Protein AF-A0A9W8JJJ1-F1 (afdb_monomer_lite)

Foldseek 3Di:
DLVVLLVQCCCPQVVNDDPVCVPVHFPCQFPVSVQVLLLVLLCLLCVLLVDLQLQAFAPPPVVLVVQCVVPVDDSVCSSVVVSHGNDDPVVVVSSVLSNVSNVVSVVSNQVFKWKAAPVRDTDRCCLQFNLLLSLLQLLLQLLCLVVCPDPVNCVVVVDPPSSRRDNVSSNVSSVVSQVPDPSSVVSNVVCVVVVDRNVDSDDDRGHIHMDGDCPDPPPPDDQVVCVSSVHGDPPCVSVVVVVVVVVVVVVVVVVVVVVVD

Radius of gyration: 23.65 Å; chains: 1; bounding box: 75×43×75 Å

pLDDT: mean 76.9, std 15.18, range [36.84, 95.56]

Structure (mmCIF, N/CA/C/O backbone):
data_AF-A0A9W8JJJ1-F1
#
_entry.id   AF-A0A9W8JJJ1-F1
#
loop_
_atom_site.group_PDB
_atom_site.id
_atom_site.type_symbol
_atom_site.label_atom_id
_atom_site.label_alt_id
_atom_site.label_comp_id
_atom_site.label_asym_id
_atom_site.label_entity_id
_atom_site.label_seq_id
_atom_site.pdbx_PDB_ins_code
_atom_site.Cartn_x
_atom_site.Cartn_y
_atom_site.Cartn_z
_atom_site.occupancy
_atom_site.B_iso_or_equiv
_atom_site.auth_seq_id
_atom_site.auth_comp_id
_atom_site.auth_asym_id
_atom_site.auth_atom_id
_atom_site.pdbx_PDB_model_num
ATOM 1 N N . MET A 1 1 ? -3.120 -11.274 -4.800 1.00 72.50 1 MET A N 1
ATOM 2 C CA . MET A 1 1 ? -3.635 -10.111 -4.045 1.00 72.50 1 MET A CA 1
ATOM 3 C C . MET A 1 1 ? -5.158 -10.056 -4.003 1.00 72.50 1 MET A C 1
ATOM 5 O O . MET A 1 1 ? -5.684 -10.006 -2.904 1.00 72.50 1 MET A O 1
ATOM 9 N N . ASN A 1 2 ? -5.879 -10.200 -5.124 1.00 69.06 2 ASN A N 1
ATOM 10 C CA . ASN A 1 2 ? -7.356 -10.232 -5.113 1.00 69.06 2 ASN A CA 1
ATOM 11 C C . ASN A 1 2 ? -7.972 -11.283 -4.181 1.00 69.06 2 ASN A C 1
ATOM 13 O O . ASN A 1 2 ? -8.907 -10.965 -3.457 1.00 69.06 2 ASN A O 1
ATOM 17 N N . LEU A 1 3 ? -7.444 -12.511 -4.195 1.00 76.12 3 LEU A N 1
ATOM 18 C CA . LEU A 1 3 ? -7.900 -13.577 -3.296 1.00 76.12 3 LEU A CA 1
ATOM 19 C C . LEU A 1 3 ? -7.664 -13.229 -1.824 1.00 76.12 3 LEU A C 1
ATOM 21 O O . LEU A 1 3 ? -8.513 -13.532 -1.002 1.00 76.12 3 LEU A O 1
ATOM 25 N N . LEU A 1 4 ? -6.557 -12.550 -1.505 1.00 81.62 4 LEU A N 1
ATOM 26 C CA . LEU A 1 4 ? -6.261 -12.114 -0.138 1.00 81.62 4 LEU A CA 1
ATOM 27 C C . LEU A 1 4 ? -7.211 -10.995 0.296 1.00 81.62 4 LEU A C 1
ATOM 29 O O . LEU A 1 4 ? -7.792 -11.082 1.366 1.00 81.62 4 LEU A O 1
ATOM 33 N N . ALA A 1 5 ? -7.428 -9.980 -0.546 1.00 78.81 5 ALA A N 1
ATOM 34 C CA . ALA A 1 5 ? -8.383 -8.910 -0.248 1.00 78.81 5 ALA A CA 1
ATOM 35 C C . ALA A 1 5 ? -9.814 -9.453 -0.067 1.00 78.81 5 ALA A C 1
ATOM 37 O O . ALA A 1 5 ? -10.506 -9.056 0.863 1.00 78.81 5 ALA A O 1
ATOM 38 N N . ALA A 1 6 ? -10.235 -10.400 -0.912 1.00 77.62 6 ALA A N 1
ATOM 39 C CA . ALA A 1 6 ? -11.530 -11.067 -0.787 1.00 77.62 6 ALA A CA 1
ATOM 40 C C . ALA A 1 6 ? -11.615 -11.953 0.467 1.00 77.62 6 ALA A C 1
ATOM 42 O O . ALA A 1 6 ? -12.616 -11.905 1.171 1.00 77.62 6 ALA A O 1
ATOM 43 N N . PHE A 1 7 ? -10.562 -12.720 0.776 1.00 84.06 7 PHE A N 1
ATOM 44 C CA . PHE A 1 7 ? -10.473 -13.508 2.007 1.00 84.06 7 PHE A CA 1
ATOM 45 C C . PHE A 1 7 ? -10.645 -12.617 3.237 1.00 84.06 7 PHE A C 1
ATOM 47 O O . PHE A 1 7 ? -11.506 -12.890 4.060 1.00 84.06 7 PHE A O 1
ATOM 54 N N . PHE A 1 8 ? -9.898 -11.516 3.319 1.00 85.81 8 PHE A N 1
ATOM 55 C CA . PHE A 1 8 ? -9.965 -10.587 4.444 1.00 85.81 8 PHE A CA 1
ATOM 56 C C . PHE A 1 8 ? -11.292 -9.843 4.545 1.00 85.81 8 PHE A C 1
ATOM 58 O O . PHE A 1 8 ? -11.778 -9.619 5.647 1.00 85.81 8 PHE A O 1
ATOM 65 N N . PHE A 1 9 ? -11.911 -9.486 3.421 1.00 81.75 9 PHE A N 1
ATOM 66 C CA . PHE A 1 9 ? -13.267 -8.948 3.452 1.00 81.75 9 PHE A CA 1
ATOM 67 C C . PHE A 1 9 ? -14.250 -9.987 4.008 1.00 81.75 9 PHE A C 1
ATOM 69 O O . PHE A 1 9 ? -15.010 -9.704 4.928 1.00 81.75 9 PHE A O 1
ATOM 76 N N . ARG A 1 10 ? -14.201 -11.220 3.500 1.00 78.62 10 ARG A N 1
ATOM 77 C CA . ARG A 1 10 ? -15.078 -12.305 3.946 1.00 78.62 10 ARG A CA 1
ATOM 78 C C . ARG A 1 10 ? -14.903 -12.618 5.437 1.00 78.62 10 ARG A C 1
ATOM 80 O O . ARG A 1 10 ? -15.893 -12.720 6.149 1.00 78.62 10 ARG A O 1
ATOM 87 N N . THR A 1 11 ? -13.673 -12.716 5.923 1.00 82.44 11 THR A N 1
ATOM 88 C CA . THR A 1 11 ? -13.413 -13.092 7.318 1.00 82.44 11 THR A CA 1
ATOM 89 C C . THR A 1 11 ? -13.595 -11.933 8.295 1.00 82.44 11 THR A C 1
ATOM 91 O O . THR A 1 11 ? -14.189 -12.125 9.348 1.00 82.44 11 THR A O 1
ATOM 94 N N . MET A 1 12 ? -13.130 -10.722 7.966 1.00 81.50 12 MET A N 1
ATOM 95 C CA . MET A 1 12 ? -13.120 -9.601 8.921 1.00 81.50 12 MET A CA 1
ATOM 96 C C . MET A 1 12 ? -14.327 -8.674 8.817 1.00 81.50 12 MET A C 1
ATOM 98 O O . MET A 1 12 ? -14.676 -8.048 9.811 1.00 81.50 12 MET A O 1
ATOM 102 N N . VAL A 1 13 ? -14.938 -8.554 7.635 1.00 79.38 13 VAL A N 1
ATOM 103 C CA . VAL A 1 13 ? -16.122 -7.702 7.429 1.00 79.38 13 VAL A CA 1
ATOM 104 C C . VAL A 1 13 ? -17.395 -8.538 7.528 1.00 79.38 13 VAL A C 1
ATOM 106 O O . VAL A 1 13 ? -18.311 -8.169 8.252 1.00 79.38 13 VAL A O 1
ATOM 109 N N . LEU A 1 14 ? -17.448 -9.695 6.856 1.00 76.69 14 LEU A N 1
ATOM 110 C CA . LEU A 1 14 ? -18.638 -10.563 6.898 1.00 76.69 14 LEU A CA 1
ATOM 111 C C . LEU A 1 14 ? -18.662 -11.523 8.096 1.00 76.69 14 LEU A C 1
ATOM 113 O O . LEU A 1 14 ? -19.669 -12.196 8.304 1.00 76.69 14 LEU A O 1
ATOM 117 N N . GLY A 1 15 ? -17.570 -11.619 8.862 1.00 74.06 15 GLY A N 1
ATOM 118 C CA . GLY A 1 15 ? -17.467 -12.538 9.999 1.00 74.06 15 GLY A CA 1
ATOM 119 C C . GLY A 1 15 ? -17.521 -14.019 9.607 1.00 74.06 15 GLY A C 1
ATOM 120 O O . GLY A 1 15 ? -17.785 -14.870 10.452 1.00 74.06 15 GLY A O 1
ATOM 121 N N . ASP A 1 16 ? -17.295 -14.343 8.332 1.00 79.38 16 ASP A N 1
ATOM 122 C CA . ASP A 1 16 ? -17.342 -15.710 7.813 1.00 79.38 16 ASP A CA 1
ATOM 123 C C . ASP A 1 16 ? -15.980 -16.382 8.035 1.00 79.38 16 ASP A C 1
ATOM 125 O O . ASP A 1 16 ? -15.157 -16.482 7.123 1.00 79.38 16 ASP A O 1
ATOM 129 N N . VAL A 1 17 ? -15.732 -16.732 9.300 1.00 79.75 17 VAL A N 1
ATOM 130 C CA . VAL A 1 17 ? -14.504 -17.357 9.810 1.00 79.75 17 VAL A CA 1
ATOM 131 C C . VAL A 1 17 ? -14.781 -18.828 10.124 1.00 79.75 17 VAL A C 1
ATOM 133 O O . VAL A 1 17 ? -15.705 -19.143 10.876 1.00 79.75 17 VAL A O 1
ATOM 136 N N . GLU A 1 18 ? -13.977 -19.732 9.569 1.00 79.69 18 GLU A N 1
ATOM 137 C CA . GLU A 1 18 ? -13.992 -21.161 9.897 1.00 79.69 18 GLU A CA 1
ATOM 138 C C . GLU A 1 18 ? -12.914 -21.491 10.951 1.00 79.69 18 GLU A C 1
ATOM 140 O O . GLU A 1 18 ? -11.924 -20.776 11.090 1.00 79.69 18 GLU A O 1
ATOM 145 N N . ASP A 1 19 ? -13.043 -22.612 11.676 1.00 76.62 19 ASP A N 1
ATOM 146 C CA . ASP A 1 19 ? -12.062 -23.019 12.707 1.00 76.62 19 ASP A CA 1
ATOM 147 C C . ASP A 1 19 ? -10.627 -23.166 12.154 1.00 76.62 19 ASP A C 1
ATOM 149 O O . ASP A 1 19 ? -9.642 -23.017 12.880 1.00 76.62 19 ASP A O 1
ATOM 153 N N . LEU A 1 20 ? -10.493 -23.443 10.853 1.00 79.75 20 LEU A N 1
ATOM 154 C CA . LEU A 1 20 ? -9.209 -23.541 10.149 1.00 79.75 20 LEU A CA 1
ATOM 155 C C . LEU A 1 20 ? -8.572 -22.174 9.856 1.00 79.75 20 LEU A C 1
ATOM 157 O O . LEU A 1 20 ? -7.370 -22.108 9.610 1.00 79.75 20 LEU A O 1
ATOM 161 N N . ASP A 1 21 ? -9.346 -21.089 9.903 1.00 74.50 21 ASP A N 1
ATOM 162 C CA . ASP A 1 21 ? -8.863 -19.727 9.659 1.00 74.50 21 ASP A CA 1
ATOM 163 C C . ASP A 1 21 ? -8.201 -19.112 10.907 1.00 74.50 21 ASP A C 1
ATOM 165 O O . ASP A 1 21 ? -7.570 -18.047 10.837 1.00 74.50 21 ASP A O 1
ATOM 169 N N . THR A 1 22 ? -8.311 -19.793 12.054 1.00 68.06 22 THR A N 1
ATOM 170 C CA . THR A 1 22 ? -7.756 -19.369 13.342 1.00 68.06 22 THR A CA 1
ATOM 171 C C . THR A 1 22 ? -6.226 -19.279 13.263 1.00 68.06 22 THR A C 1
ATOM 173 O O . THR A 1 22 ? -5.521 -20.284 13.270 1.00 68.06 22 THR A O 1
ATOM 176 N N . GLY A 1 23 ? -5.700 -18.053 13.174 1.00 72.31 23 GLY A N 1
ATOM 177 C CA . GLY A 1 23 ? -4.266 -17.756 13.031 1.00 72.31 23 GLY A CA 1
ATOM 178 C C . GLY A 1 23 ? -3.884 -17.047 11.726 1.00 72.31 23 GLY A C 1
ATOM 179 O O . GLY A 1 23 ? -2.799 -16.473 11.646 1.00 72.31 23 GLY A O 1
ATOM 180 N N . HIS A 1 24 ? -4.769 -17.031 10.724 1.00 76.31 24 HIS A N 1
ATOM 181 C CA . HIS A 1 24 ? -4.563 -16.313 9.457 1.00 76.31 24 HIS A CA 1
ATOM 182 C C . HIS A 1 24 ? -5.301 -14.971 9.398 1.00 76.31 24 HIS A C 1
ATOM 184 O O . HIS A 1 24 ? -4.921 -14.087 8.627 1.00 76.31 24 HIS A O 1
ATOM 190 N N . VAL A 1 25 ? -6.348 -14.811 10.210 1.00 82.44 25 VAL A N 1
ATOM 191 C CA . VAL A 1 25 ? -7.143 -13.583 10.298 1.00 82.44 25 VAL A CA 1
ATOM 192 C C . VAL A 1 25 ? -6.563 -12.678 11.392 1.00 82.44 25 VAL A C 1
ATOM 194 O O . VAL A 1 25 ? -6.508 -13.097 12.552 1.00 82.44 25 VAL A O 1
ATOM 197 N N . PRO A 1 26 ? -6.104 -11.453 11.068 1.00 83.94 26 PRO A N 1
ATOM 198 C CA . PRO A 1 26 ? -5.588 -10.539 12.074 1.00 83.94 26 PRO A CA 1
ATOM 199 C C . PRO A 1 26 ? -6.715 -10.078 12.998 1.00 83.94 26 PRO A C 1
ATOM 201 O O . PRO A 1 26 ? -7.835 -9.803 12.567 1.00 83.94 26 PRO A O 1
ATOM 204 N N . ASN A 1 27 ? -6.408 -9.952 14.288 1.00 85.62 27 ASN A N 1
ATOM 205 C CA . ASN A 1 27 ? -7.365 -9.437 15.256 1.00 85.62 27 ASN A CA 1
ATOM 206 C C . ASN A 1 27 ? -7.428 -7.899 15.209 1.00 85.62 27 ASN A C 1
ATOM 208 O O . ASN A 1 27 ? -6.811 -7.206 16.023 1.00 85.62 27 ASN A O 1
ATOM 212 N N . VAL A 1 28 ? -8.205 -7.371 14.265 1.00 86.81 28 VAL A N 1
ATOM 213 C CA . VAL A 1 28 ? -8.368 -5.928 14.000 1.00 86.81 28 VAL A CA 1
ATOM 214 C C . VAL A 1 28 ? -9.102 -5.155 15.101 1.00 86.81 28 VAL A C 1
ATOM 216 O O . VAL A 1 28 ? -9.171 -3.931 15.056 1.00 86.81 28 VAL A O 1
ATOM 219 N N . THR A 1 29 ? -9.607 -5.855 16.118 1.00 84.06 29 THR A N 1
ATOM 220 C CA . THR A 1 29 ? -10.168 -5.247 17.339 1.00 84.06 29 THR A CA 1
ATOM 221 C C . THR A 1 29 ? -9.082 -4.767 18.304 1.00 84.06 29 THR A C 1
ATOM 223 O O . THR A 1 29 ? -9.349 -3.994 19.221 1.00 84.06 29 THR A O 1
ATOM 226 N N . THR A 1 30 ? -7.839 -5.203 18.090 1.00 89.38 30 THR A N 1
ATOM 227 C CA . THR A 1 30 ? -6.674 -4.784 18.871 1.00 89.38 30 THR A CA 1
ATOM 228 C C . THR A 1 30 ? -5.858 -3.758 18.096 1.00 89.38 30 THR A C 1
ATOM 230 O O . THR A 1 30 ? -5.792 -3.800 16.868 1.00 89.38 30 THR A O 1
ATOM 233 N N . THR A 1 31 ? -5.180 -2.857 18.809 1.00 91.44 31 THR A N 1
ATOM 234 C CA . THR A 1 31 ? -4.295 -1.854 18.194 1.00 91.44 31 THR A CA 1
ATOM 235 C C . THR A 1 31 ? -3.197 -2.513 17.364 1.00 91.44 31 THR A C 1
ATOM 237 O O . THR A 1 31 ? -2.948 -2.083 16.241 1.00 91.44 31 THR A O 1
ATOM 240 N N . ALA A 1 32 ? -2.595 -3.593 17.872 1.00 90.44 32 ALA A N 1
ATOM 241 C CA . ALA A 1 32 ? -1.580 -4.368 17.162 1.00 90.44 32 ALA A CA 1
ATOM 242 C C . ALA A 1 32 ? -2.138 -5.002 15.879 1.00 90.44 32 ALA A C 1
ATOM 244 O O . ALA A 1 32 ? -1.601 -4.766 14.802 1.00 90.44 32 ALA A O 1
ATOM 245 N N . GLY A 1 33 ? -3.259 -5.727 15.959 1.00 90.31 33 GLY A N 1
ATOM 246 C CA . GLY A 1 33 ? -3.828 -6.385 14.782 1.00 90.31 33 GLY A CA 1
ATOM 247 C C . GLY A 1 33 ? -4.354 -5.408 13.726 1.00 90.31 33 GLY A C 1
ATOM 248 O O . GLY A 1 33 ? -4.200 -5.671 12.533 1.00 90.31 33 GLY A O 1
ATOM 249 N N . LEU A 1 34 ? -4.906 -4.254 14.127 1.00 91.94 34 LEU A N 1
ATOM 250 C CA . LEU A 1 34 ? -5.242 -3.189 13.178 1.00 91.94 34 LEU A CA 1
ATOM 251 C C . LEU A 1 34 ? -3.983 -2.617 12.518 1.00 91.94 34 LEU A C 1
ATOM 253 O O . LEU A 1 34 ? -3.964 -2.430 11.304 1.00 91.94 34 LEU A O 1
ATOM 257 N N . SER A 1 35 ? -2.930 -2.370 13.300 1.00 92.38 35 SER A N 1
ATOM 258 C CA . SER A 1 35 ? -1.648 -1.862 12.793 1.00 92.38 35 SER A CA 1
ATOM 259 C C . SER A 1 35 ? -1.049 -2.796 11.742 1.00 92.38 35 SER A C 1
ATOM 261 O O . SER A 1 35 ? -0.714 -2.352 10.644 1.00 92.38 35 SER A O 1
ATOM 263 N N . ASP A 1 36 ? -0.990 -4.095 12.036 1.00 90.81 36 ASP A N 1
ATOM 264 C CA . ASP A 1 36 ? -0.482 -5.108 11.107 1.00 90.81 36 ASP A CA 1
ATOM 265 C C . ASP A 1 36 ? -1.307 -5.146 9.815 1.00 90.81 36 ASP A C 1
ATOM 267 O O . ASP A 1 36 ? -0.754 -5.198 8.710 1.00 90.81 36 ASP A O 1
ATOM 271 N N . PHE A 1 37 ? -2.636 -5.051 9.931 1.00 91.94 37 PHE A N 1
ATOM 272 C CA . PHE A 1 37 ? -3.514 -5.029 8.767 1.00 91.94 37 PHE A CA 1
ATOM 273 C C . PHE A 1 37 ? -3.339 -3.762 7.915 1.00 91.94 37 PHE A C 1
ATOM 275 O O . PHE A 1 37 ? -3.340 -3.850 6.686 1.00 91.94 37 PHE A O 1
ATOM 282 N N . LEU A 1 38 ? -3.120 -2.593 8.528 1.00 93.50 38 LEU A N 1
ATOM 283 C CA . LEU A 1 38 ? -2.825 -1.348 7.807 1.00 93.50 38 LEU A CA 1
ATOM 284 C C . LEU A 1 38 ? -1.522 -1.446 7.012 1.00 93.50 38 LEU A C 1
ATOM 286 O O . LEU A 1 38 ? -1.477 -1.039 5.848 1.00 93.50 38 LEU A O 1
ATOM 290 N N . ILE A 1 39 ? -0.477 -2.023 7.610 1.00 91.94 39 ILE A N 1
ATOM 291 C CA . ILE A 1 39 ? 0.804 -2.265 6.935 1.00 91.94 39 ILE A CA 1
ATOM 292 C C . ILE A 1 39 ? 0.600 -3.208 5.748 1.00 91.94 39 ILE A C 1
ATOM 294 O O . ILE A 1 39 ? 1.050 -2.922 4.634 1.00 91.94 39 ILE A O 1
ATOM 298 N N . PHE A 1 40 ? -0.130 -4.303 5.958 1.00 90.62 40 PHE A N 1
ATOM 299 C CA . PHE A 1 40 ? -0.464 -5.244 4.897 1.00 90.62 40 PHE A CA 1
ATOM 300 C C . PHE A 1 40 ? -1.242 -4.573 3.755 1.00 90.62 40 PHE A C 1
ATOM 302 O O . PHE A 1 40 ? -0.906 -4.760 2.583 1.00 90.62 40 PHE A O 1
ATOM 309 N N . ALA A 1 41 ? -2.233 -3.739 4.080 1.00 91.44 41 ALA A N 1
ATOM 310 C CA . ALA A 1 41 ? -3.011 -2.996 3.098 1.00 91.44 41 ALA A CA 1
ATOM 311 C C . ALA A 1 41 ? -2.147 -2.027 2.277 1.00 91.44 41 ALA A C 1
ATOM 313 O O . ALA A 1 41 ? -2.271 -1.985 1.050 1.00 91.44 41 ALA A O 1
ATOM 314 N N . CYS A 1 42 ? -1.205 -1.329 2.916 1.00 92.31 42 CYS A N 1
ATOM 315 C CA . CYS A 1 42 ? -0.219 -0.511 2.209 1.00 92.31 42 CYS A CA 1
ATOM 316 C C . CYS A 1 42 ? 0.658 -1.356 1.270 1.00 92.31 42 CYS A C 1
ATOM 318 O O . CYS A 1 42 ? 0.961 -0.932 0.155 1.00 92.31 42 CYS A O 1
ATOM 320 N N . GLY A 1 43 ? 1.022 -2.574 1.680 1.00 90.12 43 GLY A N 1
ATOM 321 C CA . GLY A 1 43 ? 1.729 -3.538 0.835 1.00 90.12 43 GLY A CA 1
ATOM 322 C C . GLY A 1 43 ? 0.935 -3.944 -0.412 1.00 90.12 43 GLY A C 1
ATOM 323 O O . GLY A 1 43 ? 1.507 -4.019 -1.503 1.00 90.12 43 GLY A O 1
ATOM 324 N N . ILE A 1 44 ? -0.385 -4.145 -0.290 1.00 87.94 44 ILE A N 1
ATOM 325 C CA . ILE A 1 44 ? -1.272 -4.365 -1.448 1.00 87.94 44 ILE A CA 1
ATOM 326 C C . ILE A 1 44 ? -1.238 -3.152 -2.384 1.00 87.94 44 ILE A C 1
ATOM 328 O O . ILE A 1 44 ? -1.109 -3.314 -3.601 1.00 87.94 44 ILE A O 1
ATOM 332 N N . GLU A 1 45 ? -1.329 -1.940 -1.833 1.00 87.12 45 GLU A N 1
ATOM 333 C CA . GLU A 1 45 ? -1.340 -0.707 -2.624 1.00 87.12 45 GLU A CA 1
ATOM 334 C C . GLU A 1 45 ? -0.028 -0.531 -3.409 1.00 87.12 45 GLU A C 1
ATOM 336 O O . GLU A 1 45 ? -0.024 -0.280 -4.623 1.00 87.12 45 GLU A O 1
ATOM 341 N N . LEU A 1 46 ? 1.102 -0.775 -2.745 1.00 89.50 46 LEU A N 1
ATOM 342 C CA . LEU A 1 46 ? 2.444 -0.569 -3.286 1.00 89.50 46 LEU A CA 1
ATOM 343 C C . LEU A 1 46 ? 2.989 -1.751 -4.095 1.00 89.50 46 LEU A C 1
ATOM 345 O O . LEU A 1 46 ? 4.062 -1.628 -4.679 1.00 89.50 46 LEU A O 1
ATOM 349 N N . GLN A 1 47 ? 2.253 -2.858 -4.212 1.00 85.69 47 GLN A N 1
ATOM 350 C CA . GLN A 1 47 ? 2.724 -4.091 -4.851 1.00 85.69 47 GLN A CA 1
ATOM 351 C C . GLN A 1 47 ? 3.347 -3.873 -6.241 1.00 85.69 47 GLN A C 1
ATOM 353 O O . GLN A 1 47 ? 4.409 -4.427 -6.522 1.00 85.69 47 GLN A O 1
ATOM 358 N N . ASN A 1 48 ? 2.724 -3.070 -7.117 1.00 76.25 48 ASN A N 1
ATOM 359 C CA . ASN A 1 48 ? 3.289 -2.830 -8.454 1.00 76.25 48 ASN A CA 1
ATOM 360 C C . ASN A 1 48 ? 4.654 -2.143 -8.371 1.00 76.25 48 ASN A C 1
ATOM 362 O O . ASN A 1 48 ? 5.557 -2.537 -9.105 1.00 76.25 48 ASN A O 1
ATOM 366 N N . CYS A 1 49 ? 4.820 -1.208 -7.432 1.00 82.00 49 CYS A N 1
ATOM 367 C CA . CYS A 1 49 ? 6.077 -0.500 -7.213 1.00 82.00 49 CYS A CA 1
ATOM 368 C C . CYS A 1 49 ? 7.170 -1.435 -6.663 1.00 82.00 49 CYS A C 1
ATOM 370 O O . CYS A 1 49 ? 8.359 -1.186 -6.838 1.00 82.00 49 CYS A O 1
ATOM 372 N N . LEU A 1 50 ? 6.784 -2.521 -5.997 1.00 81.94 50 LEU A N 1
ATOM 373 C CA . LEU A 1 50 ? 7.708 -3.498 -5.419 1.00 81.94 50 LEU A CA 1
ATOM 374 C C . LEU A 1 50 ? 8.038 -4.651 -6.382 1.00 81.94 50 LEU A C 1
ATOM 376 O O . LEU A 1 50 ? 8.977 -5.408 -6.146 1.00 81.94 50 LEU A O 1
ATOM 380 N N . CYS A 1 51 ? 7.279 -4.813 -7.468 1.00 82.38 51 CYS A N 1
ATOM 381 C CA . CYS A 1 51 ? 7.453 -5.923 -8.396 1.00 82.38 51 CYS A CA 1
ATOM 382 C C . CYS A 1 51 ? 8.488 -5.586 -9.478 1.00 82.38 51 CYS A C 1
ATOM 384 O O . CYS A 1 51 ? 8.249 -4.734 -10.327 1.00 82.38 51 CYS A O 1
ATOM 386 N N . VAL A 1 52 ? 9.611 -6.314 -9.507 1.00 77.44 52 VAL A N 1
ATOM 387 C CA . VAL A 1 52 ? 10.679 -6.129 -10.514 1.00 77.44 52 VAL A CA 1
ATOM 388 C C . VAL A 1 52 ? 10.146 -6.249 -11.950 1.00 77.44 52 VAL A C 1
ATOM 390 O O . VAL A 1 52 ? 10.551 -5.496 -12.832 1.00 77.44 52 VAL A O 1
ATOM 393 N N . SER A 1 53 ? 9.183 -7.143 -12.194 1.00 80.12 53 SER A N 1
ATOM 394 C CA . SER A 1 53 ? 8.553 -7.310 -13.512 1.00 80.12 53 SER A CA 1
ATOM 395 C C . SER A 1 53 ? 7.801 -6.066 -13.995 1.00 80.12 53 SER A C 1
ATOM 397 O O . SER A 1 53 ? 7.642 -5.897 -15.205 1.00 80.12 53 SER A O 1
ATOM 399 N N . SER A 1 54 ? 7.376 -5.175 -13.092 1.00 78.62 54 SER A N 1
ATOM 400 C CA . SER A 1 54 ? 6.779 -3.882 -13.450 1.00 78.62 54 SER A CA 1
ATOM 401 C C . SER A 1 54 ? 7.765 -2.946 -14.151 1.00 78.62 54 SER A C 1
ATOM 403 O O . SER A 1 54 ? 7.323 -2.019 -14.816 1.00 78.62 54 SER A O 1
ATOM 405 N N . TYR A 1 55 ? 9.071 -3.180 -14.003 1.00 76.81 55 TYR A N 1
ATOM 406 C CA . TYR A 1 55 ? 10.144 -2.316 -14.510 1.00 76.81 55 TYR A CA 1
ATOM 407 C C . TYR A 1 55 ? 10.838 -2.863 -15.750 1.00 76.81 55 TYR A C 1
ATOM 409 O O . TYR A 1 55 ? 11.671 -2.189 -16.345 1.00 76.81 55 TYR A O 1
ATOM 417 N N . ARG A 1 56 ? 10.520 -4.099 -16.135 1.00 77.56 56 ARG A N 1
ATOM 418 C CA . ARG A 1 56 ? 11.064 -4.711 -17.345 1.00 77.56 56 ARG A CA 1
ATOM 419 C C . ARG A 1 56 ? 10.076 -4.514 -18.483 1.00 77.56 56 ARG A C 1
ATOM 421 O O . ARG A 1 56 ? 8.888 -4.732 -18.246 1.00 77.56 56 ARG A O 1
ATOM 428 N N . PRO A 1 57 ? 10.519 -4.163 -19.697 1.00 77.00 57 PRO A N 1
ATOM 429 C CA . PRO A 1 57 ? 9.635 -4.123 -20.850 1.00 77.00 57 PRO A CA 1
ATOM 430 C C . PRO A 1 57 ? 9.107 -5.525 -21.167 1.00 77.00 57 PRO A C 1
ATOM 432 O O . PRO A 1 57 ? 9.759 -6.537 -20.883 1.00 77.00 57 PRO A O 1
ATOM 435 N N . THR A 1 58 ? 7.912 -5.590 -21.749 1.00 81.06 58 THR A N 1
ATOM 436 C CA . THR A 1 58 ? 7.361 -6.854 -22.245 1.00 81.06 58 THR A CA 1
ATOM 437 C C . THR A 1 58 ? 8.271 -7.501 -23.288 1.00 81.06 58 THR A C 1
ATOM 439 O O . THR A 1 58 ? 8.917 -6.819 -24.075 1.00 81.06 58 THR A O 1
ATOM 442 N N . GLN A 1 59 ? 8.309 -8.833 -23.269 1.00 83.69 59 GLN A N 1
ATOM 443 C CA . GLN A 1 59 ? 8.993 -9.675 -24.257 1.00 83.69 59 GLN A CA 1
ATOM 444 C C . GLN A 1 59 ? 7.985 -10.468 -25.104 1.00 83.69 59 GLN A C 1
ATOM 446 O O . GLN A 1 59 ? 8.366 -11.374 -25.837 1.00 83.69 59 GLN A O 1
ATOM 451 N N . ASP A 1 60 ? 6.689 -10.163 -24.975 1.00 85.62 60 ASP A N 1
ATOM 452 C CA . ASP A 1 60 ? 5.631 -10.793 -25.763 1.00 85.62 60 ASP A CA 1
ATOM 453 C C . ASP A 1 60 ? 5.720 -10.317 -27.227 1.00 85.62 60 ASP A C 1
ATOM 455 O O . ASP A 1 60 ? 5.444 -9.140 -27.496 1.00 85.62 60 ASP A O 1
ATOM 459 N N . PRO A 1 61 ? 6.087 -11.202 -28.176 1.00 86.50 61 PRO A N 1
ATOM 460 C CA . PRO A 1 61 ? 6.310 -10.816 -29.564 1.00 86.50 61 PRO A CA 1
ATOM 461 C C . PRO A 1 61 ? 5.033 -10.301 -30.235 1.00 86.50 61 PRO A C 1
ATOM 463 O O . PRO A 1 61 ? 5.103 -9.355 -31.014 1.00 86.50 61 PRO A O 1
ATOM 466 N N . VAL A 1 62 ? 3.865 -10.853 -29.885 1.00 87.62 62 VAL A N 1
ATOM 467 C CA . VAL A 1 62 ? 2.573 -10.458 -30.467 1.00 87.62 62 VAL A CA 1
ATOM 468 C C . VAL A 1 62 ? 2.199 -9.050 -30.012 1.00 87.62 62 VAL A C 1
ATOM 470 O O . VAL A 1 62 ? 1.740 -8.217 -30.797 1.00 87.62 62 VAL A O 1
ATOM 473 N N . LEU A 1 63 ? 2.420 -8.755 -28.731 1.00 82.19 63 LEU A N 1
ATOM 474 C CA . LEU A 1 63 ? 2.160 -7.434 -28.171 1.00 82.19 63 LEU A CA 1
ATOM 475 C C . LEU A 1 63 ? 3.112 -6.380 -28.749 1.00 82.19 63 LEU A C 1
ATOM 477 O O . LEU A 1 63 ? 2.667 -5.286 -29.094 1.00 82.19 63 LEU A O 1
ATOM 481 N N . ILE A 1 64 ? 4.399 -6.707 -28.894 1.00 84.38 64 ILE A N 1
ATOM 482 C CA . ILE A 1 64 ? 5.399 -5.822 -29.509 1.00 84.38 64 ILE A CA 1
ATOM 483 C C . ILE A 1 64 ? 5.025 -5.518 -30.966 1.00 84.38 64 ILE A C 1
ATOM 485 O O . ILE A 1 64 ? 4.990 -4.353 -31.364 1.00 84.38 64 ILE A O 1
ATOM 489 N N . GLU A 1 65 ? 4.677 -6.537 -31.750 1.00 86.81 65 GLU A N 1
ATOM 490 C CA . GLU A 1 65 ? 4.228 -6.380 -33.137 1.00 86.81 65 GLU A CA 1
ATOM 491 C C . GLU A 1 65 ? 2.982 -5.477 -33.226 1.00 86.81 65 GLU A C 1
ATOM 493 O O . GLU A 1 65 ? 2.946 -4.503 -33.979 1.00 86.81 65 GLU A O 1
ATOM 498 N N . MET A 1 66 ? 1.982 -5.690 -32.368 1.00 86.56 66 MET A N 1
ATOM 499 C CA . MET A 1 66 ? 0.792 -4.834 -32.331 1.00 86.56 66 MET A CA 1
ATOM 500 C C . MET A 1 66 ? 1.113 -3.362 -31.993 1.00 86.56 66 MET A C 1
ATOM 502 O O . MET A 1 66 ? 0.515 -2.446 -32.569 1.00 86.56 66 MET A O 1
ATOM 506 N N . LEU A 1 67 ? 2.019 -3.109 -31.043 1.00 82.00 67 LEU A N 1
ATOM 507 C CA . LEU A 1 67 ? 2.386 -1.751 -30.617 1.00 82.00 67 LEU A CA 1
ATOM 508 C C . LEU A 1 67 ? 3.209 -1.012 -31.681 1.00 82.00 67 LEU A C 1
ATOM 510 O O . LEU A 1 67 ? 3.013 0.189 -31.882 1.00 82.00 67 LEU A O 1
ATOM 514 N N . THR A 1 68 ? 4.088 -1.727 -32.380 1.00 84.00 68 THR A N 1
ATOM 515 C CA . THR A 1 68 ? 4.912 -1.180 -33.468 1.00 84.00 68 THR A CA 1
ATOM 516 C C . THR A 1 68 ? 4.066 -0.811 -34.686 1.00 84.00 68 THR A C 1
ATOM 518 O O . THR A 1 68 ? 4.216 0.290 -35.223 1.00 84.00 68 THR A O 1
ATOM 521 N N . HIS A 1 69 ? 3.086 -1.644 -35.059 1.00 82.94 69 HIS A N 1
ATOM 522 C CA . HIS A 1 69 ? 2.186 -1.368 -36.185 1.00 82.94 69 HIS A CA 1
ATOM 523 C C . HIS A 1 69 ? 1.252 -0.172 -35.971 1.00 82.94 69 HIS A C 1
ATOM 525 O O . HIS A 1 69 ? 0.922 0.520 -36.933 1.00 82.94 69 HIS A O 1
ATOM 531 N N . LYS A 1 70 ? 0.839 0.115 -34.729 1.00 74.00 70 LYS A N 1
ATOM 532 C CA . LYS A 1 70 ? -0.093 1.222 -34.443 1.00 74.00 70 LYS A CA 1
ATOM 533 C C . LYS A 1 70 ? 0.455 2.611 -34.780 1.00 74.00 70 LYS A C 1
ATOM 535 O O . LYS A 1 70 ? -0.345 3.514 -34.992 1.00 74.00 70 LYS A O 1
ATOM 540 N N . ASN A 1 71 ? 1.775 2.794 -34.787 1.00 68.50 71 ASN A N 1
ATOM 541 C CA . ASN A 1 71 ? 2.410 4.105 -34.960 1.00 68.50 71 ASN A CA 1
ATOM 542 C C . ASN A 1 71 ? 3.673 4.084 -35.842 1.00 68.50 71 ASN A C 1
ATOM 544 O O . ASN A 1 71 ? 4.379 5.087 -35.873 1.00 68.50 71 ASN A O 1
ATOM 548 N N . VAL A 1 72 ? 3.964 2.976 -36.537 1.00 82.56 72 VAL A N 1
ATOM 549 C CA . VAL A 1 72 ? 5.205 2.783 -37.318 1.00 82.56 72 VAL A CA 1
ATOM 550 C C . VAL A 1 72 ? 6.441 3.099 -36.465 1.00 82.56 72 VAL A C 1
ATOM 552 O O . VAL A 1 72 ? 7.270 3.936 -36.807 1.00 82.56 72 VAL A O 1
ATOM 555 N N . LEU A 1 73 ? 6.515 2.470 -35.294 1.00 80.88 73 LEU A N 1
ATOM 556 C CA . LEU A 1 73 ? 7.635 2.620 -34.363 1.00 80.88 73 LEU A CA 1
ATOM 557 C C . LEU A 1 73 ? 8.522 1.385 -34.431 1.00 80.88 73 LEU A C 1
ATOM 559 O O . LEU A 1 73 ? 8.020 0.281 -34.657 1.00 80.88 73 LEU A O 1
ATOM 563 N N . SER A 1 74 ? 9.819 1.549 -34.180 1.00 85.75 74 SER A N 1
ATOM 564 C CA . SER A 1 74 ? 10.669 0.396 -33.884 1.00 85.75 74 SER A CA 1
ATOM 565 C C . SER A 1 74 ? 10.205 -0.302 -32.590 1.00 85.75 74 SER A C 1
ATOM 567 O O . SER A 1 74 ? 9.562 0.330 -31.745 1.00 85.75 74 SER A O 1
ATOM 569 N N . PRO A 1 75 ? 10.510 -1.600 -32.398 1.00 80.69 75 PRO A N 1
ATOM 570 C CA . PRO A 1 75 ? 10.179 -2.324 -31.167 1.00 80.69 75 PRO A CA 1
ATOM 571 C C . PRO A 1 75 ? 10.617 -1.602 -29.889 1.00 80.69 75 PRO A C 1
ATOM 573 O O . PRO A 1 75 ? 9.834 -1.488 -28.949 1.00 80.69 75 PRO A O 1
ATOM 576 N N . GLU A 1 76 ? 11.833 -1.056 -29.874 1.00 77.88 76 GLU A N 1
ATOM 577 C CA . GLU A 1 76 ? 12.375 -0.322 -28.726 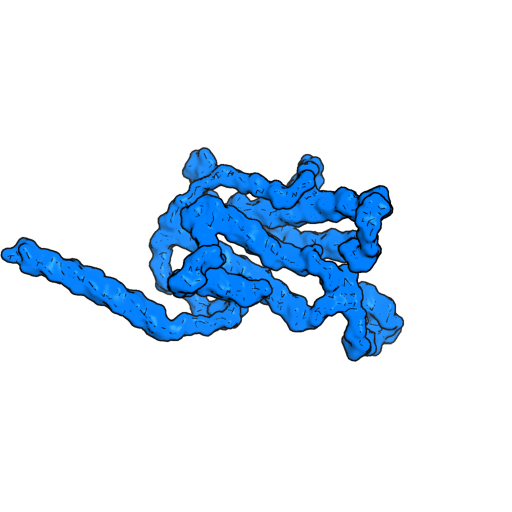1.00 77.88 76 GLU A CA 1
ATOM 578 C C . GLU A 1 76 ? 11.610 0.982 -28.469 1.00 77.88 76 GLU A C 1
ATOM 580 O O . GLU A 1 76 ? 11.187 1.242 -27.341 1.00 77.88 76 GLU A O 1
ATOM 585 N N . GLU A 1 77 ? 11.343 1.769 -29.515 1.00 75.50 77 GLU A N 1
ATOM 586 C CA . GLU A 1 77 ? 10.561 3.005 -29.399 1.00 75.50 77 GLU A CA 1
ATOM 587 C C . GLU A 1 77 ? 9.120 2.736 -28.962 1.00 75.50 77 GLU A C 1
ATOM 589 O O . GLU A 1 77 ? 8.557 3.508 -28.188 1.00 75.50 77 GLU A O 1
ATOM 594 N N . ALA A 1 78 ? 8.506 1.648 -29.433 1.00 72.31 78 ALA A N 1
ATOM 595 C CA . ALA A 1 78 ? 7.164 1.253 -29.028 1.00 72.31 78 ALA A CA 1
ATOM 596 C C . ALA A 1 78 ? 7.130 0.867 -27.541 1.00 72.31 78 ALA A C 1
ATOM 598 O O . ALA A 1 78 ? 6.275 1.352 -26.798 1.00 72.31 78 ALA A O 1
ATOM 599 N N . LEU A 1 79 ? 8.079 0.046 -27.086 1.00 72.25 79 LEU A N 1
ATOM 600 C CA . LEU A 1 79 ? 8.180 -0.362 -25.684 1.00 72.25 79 LEU A CA 1
ATOM 601 C C . LEU A 1 79 ? 8.406 0.838 -24.759 1.00 72.25 79 LEU A C 1
ATOM 603 O O . LEU A 1 79 ? 7.737 0.941 -23.732 1.00 72.25 79 LEU A O 1
ATOM 607 N N . TRP A 1 80 ? 9.270 1.773 -25.158 1.00 68.44 80 TRP A N 1
ATOM 608 C CA . TRP A 1 80 ? 9.524 2.997 -24.402 1.00 68.44 80 TRP A CA 1
ATOM 609 C C . TRP A 1 80 ? 8.322 3.950 -24.400 1.00 68.44 80 TRP A C 1
ATOM 611 O O . TRP A 1 80 ? 7.918 4.454 -23.354 1.00 68.44 80 TRP A O 1
ATOM 621 N N . LYS A 1 81 ? 7.701 4.181 -25.564 1.00 68.62 81 LYS A N 1
ATOM 622 C CA . LYS A 1 81 ? 6.570 5.111 -25.709 1.00 68.62 81 LYS A CA 1
ATOM 623 C C . LYS A 1 81 ? 5.335 4.651 -24.941 1.00 68.62 81 LYS A C 1
ATOM 625 O O . LYS A 1 81 ? 4.619 5.484 -24.386 1.00 68.62 81 LYS A O 1
ATOM 630 N N . TYR A 1 82 ? 5.047 3.352 -24.970 1.00 71.50 82 TYR A N 1
ATOM 631 C CA . TYR A 1 82 ? 3.847 2.789 -24.356 1.00 71.50 82 TYR A CA 1
ATOM 632 C C . TYR A 1 82 ? 4.067 2.274 -22.931 1.00 71.50 82 TYR A C 1
ATOM 634 O O . TYR A 1 82 ? 3.076 1.957 -22.275 1.00 71.50 82 TYR A O 1
ATOM 642 N N . ASP A 1 83 ? 5.318 2.217 -22.460 1.00 67.44 83 ASP A N 1
ATOM 643 C CA . ASP A 1 83 ? 5.691 1.866 -21.081 1.00 67.44 83 ASP A CA 1
ATOM 644 C C . ASP A 1 83 ? 5.017 0.559 -20.613 1.00 67.44 83 ASP A C 1
ATOM 646 O O . ASP A 1 83 ? 4.376 0.465 -19.562 1.00 67.44 83 ASP A O 1
ATOM 650 N N . VAL A 1 84 ? 5.068 -0.462 -21.480 1.00 73.62 84 VAL A N 1
ATOM 651 C CA . VAL A 1 84 ? 4.377 -1.734 -21.246 1.00 73.62 84 VAL A CA 1
ATOM 652 C C . VAL A 1 84 ? 5.304 -2.700 -20.528 1.00 73.62 84 VAL A C 1
ATOM 654 O O . VAL A 1 84 ? 6.235 -3.255 -21.113 1.00 73.62 84 VAL A O 1
ATOM 657 N N . SER A 1 85 ? 4.994 -2.945 -19.258 1.00 76.06 85 SER A N 1
ATOM 658 C CA . SER A 1 85 ? 5.761 -3.864 -18.423 1.00 76.06 85 SER A CA 1
ATOM 659 C C . SER A 1 85 ? 5.652 -5.333 -18.858 1.00 76.06 85 SER A C 1
ATOM 661 O O . SER A 1 85 ? 4.699 -5.749 -19.521 1.00 76.06 85 SER A O 1
ATOM 663 N N . SER A 1 86 ? 6.601 -6.148 -18.400 1.00 79.12 86 SER A N 1
ATOM 664 C CA . SER A 1 86 ? 6.673 -7.604 -18.594 1.00 79.12 86 SER A CA 1
ATOM 665 C C . SER A 1 86 ? 5.603 -8.386 -17.840 1.00 79.12 86 SER A C 1
ATOM 667 O O . SER A 1 86 ? 5.459 -9.592 -18.027 1.00 79.12 86 SER A O 1
ATOM 669 N N . MET A 1 87 ? 4.830 -7.710 -16.991 1.00 79.56 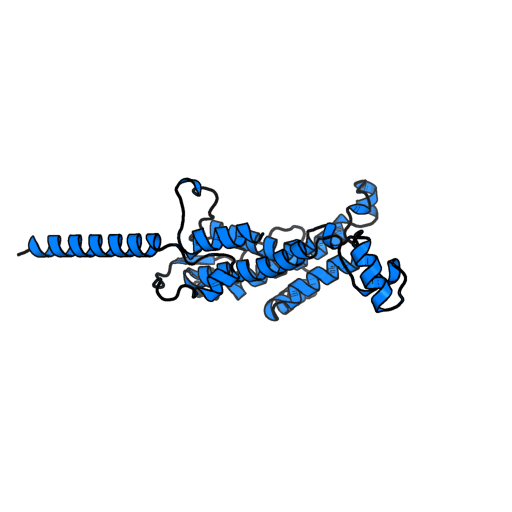87 MET A N 1
ATOM 670 C CA . MET A 1 87 ? 3.665 -8.313 -16.365 1.00 79.56 87 MET A CA 1
ATOM 671 C C . MET A 1 87 ? 2.610 -8.641 -17.423 1.00 79.56 87 MET A C 1
ATOM 673 O O . MET A 1 87 ? 2.358 -7.849 -18.332 1.00 79.56 87 MET A O 1
ATOM 677 N N . ALA A 1 88 ? 1.929 -9.775 -17.280 1.00 78.31 88 ALA A N 1
ATOM 678 C CA . ALA A 1 88 ? 0.779 -10.062 -18.125 1.00 78.31 88 ALA A CA 1
ATOM 679 C C . ALA A 1 88 ? -0.309 -8.989 -17.923 1.00 78.31 88 ALA A C 1
ATOM 681 O O . ALA A 1 88 ? -0.481 -8.449 -16.822 1.00 78.31 88 ALA A O 1
ATOM 682 N N . HIS A 1 89 ? -1.061 -8.677 -18.985 1.00 74.12 89 HIS A N 1
ATOM 683 C CA . HIS A 1 89 ? -2.161 -7.708 -18.918 1.00 74.12 89 HIS A CA 1
ATOM 684 C C . HIS A 1 89 ? -3.162 -8.067 -17.813 1.00 74.12 89 HIS A C 1
ATOM 686 O O . HIS A 1 89 ? -3.524 -7.203 -17.016 1.00 74.12 89 HIS A O 1
ATOM 692 N N . GLU A 1 90 ? -3.517 -9.348 -17.705 1.00 77.12 90 GLU A N 1
ATOM 693 C CA . GLU A 1 90 ? -4.387 -9.870 -16.651 1.00 77.12 90 GLU A CA 1
ATOM 694 C C . GLU A 1 90 ? -3.845 -9.549 -15.258 1.00 77.12 90 GLU A C 1
ATOM 696 O O . GLU A 1 90 ? -4.578 -9.043 -14.414 1.00 77.12 90 GLU A O 1
ATOM 701 N N . THR A 1 91 ? -2.547 -9.744 -15.013 1.00 75.19 91 THR A N 1
ATOM 702 C CA . THR A 1 91 ? -1.929 -9.431 -13.718 1.00 75.19 91 THR A CA 1
ATOM 703 C C . THR A 1 91 ? -2.011 -7.939 -13.397 1.00 75.19 91 THR A C 1
ATOM 705 O O . THR A 1 91 ? -2.321 -7.575 -12.263 1.00 75.19 91 THR A O 1
ATOM 708 N N . ARG A 1 92 ? -1.796 -7.060 -14.385 1.00 72.00 92 ARG A N 1
ATOM 709 C CA . ARG A 1 92 ? -1.951 -5.607 -14.195 1.00 72.00 92 ARG A CA 1
ATOM 710 C C . ARG A 1 92 ? -3.386 -5.235 -13.827 1.00 72.00 92 ARG A C 1
ATOM 712 O O . ARG A 1 92 ? -3.591 -4.497 -12.863 1.00 72.00 92 ARG A O 1
ATOM 719 N N . VAL A 1 93 ? -4.368 -5.770 -14.556 1.00 73.12 93 VAL A N 1
ATOM 720 C CA . VAL A 1 93 ? -5.799 -5.559 -14.279 1.00 73.12 93 VAL A CA 1
ATOM 721 C C . VAL A 1 93 ? -6.157 -6.089 -12.892 1.00 73.12 93 VAL A C 1
ATOM 723 O O . VAL A 1 93 ? -6.796 -5.389 -12.107 1.00 73.12 93 VAL A O 1
ATOM 726 N N . HIS A 1 94 ? -5.684 -7.285 -12.545 1.00 72.81 94 HIS A N 1
ATOM 727 C CA . HIS A 1 94 ? -5.903 -7.878 -11.235 1.00 72.81 94 HIS A CA 1
ATOM 728 C C . HIS A 1 94 ? -5.300 -7.048 -10.104 1.00 72.81 94 HIS A C 1
ATOM 730 O O . HIS A 1 94 ? -5.940 -6.929 -9.062 1.00 72.81 94 HIS A O 1
ATOM 736 N N . ASN A 1 95 ? -4.127 -6.448 -10.290 1.00 71.06 95 ASN A N 1
ATOM 737 C CA . ASN A 1 95 ? -3.530 -5.590 -9.271 1.00 71.06 95 ASN A CA 1
ATOM 738 C C . ASN A 1 95 ? -4.315 -4.283 -9.102 1.00 71.06 95 ASN A C 1
ATOM 740 O O . ASN A 1 95 ? -4.581 -3.885 -7.971 1.00 71.06 95 ASN A O 1
ATOM 744 N N . ILE A 1 96 ? -4.766 -3.654 -10.195 1.00 69.44 96 ILE A N 1
ATOM 745 C CA . ILE A 1 96 ? -5.650 -2.475 -10.125 1.00 69.44 96 ILE A CA 1
ATOM 746 C C . ILE A 1 96 ? -6.946 -2.816 -9.380 1.00 69.44 96 ILE A C 1
ATOM 748 O O . ILE A 1 96 ? -7.352 -2.076 -8.484 1.00 69.44 96 ILE A O 1
ATOM 752 N N . ALA A 1 97 ? -7.568 -3.951 -9.711 1.00 69.31 97 ALA A N 1
ATOM 753 C CA . ALA A 1 97 ? -8.763 -4.421 -9.022 1.00 69.31 97 ALA A CA 1
ATOM 754 C C . ALA A 1 97 ? -8.487 -4.667 -7.529 1.00 69.31 97 ALA A C 1
ATOM 756 O O . ALA A 1 97 ? -9.242 -4.199 -6.684 1.00 69.31 97 ALA A O 1
ATOM 757 N N . SER A 1 98 ? -7.368 -5.311 -7.183 1.00 69.12 98 SER A N 1
ATOM 758 C CA . SER A 1 98 ? -7.028 -5.649 -5.795 1.00 69.12 98 SER A CA 1
ATOM 759 C C . SER A 1 98 ? -6.874 -4.426 -4.899 1.00 69.12 98 SER A C 1
ATOM 761 O O . SER A 1 98 ? -7.270 -4.477 -3.736 1.00 69.12 98 SER A O 1
ATOM 763 N N . ARG A 1 99 ? -6.326 -3.333 -5.435 1.00 71.56 99 ARG A N 1
ATOM 764 C CA . ARG A 1 99 ? -6.202 -2.045 -4.735 1.00 71.56 99 ARG A CA 1
ATOM 765 C C . ARG A 1 99 ? -7.559 -1.454 -4.378 1.00 71.56 99 ARG A C 1
ATOM 767 O O . ARG A 1 99 ? -7.781 -1.001 -3.260 1.00 71.56 99 ARG A O 1
ATOM 774 N N . ALA A 1 100 ? -8.507 -1.504 -5.315 1.00 69.12 100 ALA A N 1
ATOM 775 C CA . ALA A 1 100 ? -9.869 -1.053 -5.048 1.00 69.12 100 ALA A CA 1
ATOM 776 C C . ALA A 1 100 ? -10.525 -1.885 -3.934 1.00 69.12 100 ALA A C 1
ATOM 778 O O . ALA A 1 100 ? -11.217 -1.328 -3.088 1.00 69.12 100 ALA A O 1
ATOM 779 N N . ARG A 1 101 ? -10.251 -3.194 -3.897 1.00 76.00 101 ARG A N 1
ATOM 780 C CA . ARG A 1 101 ? -10.836 -4.126 -2.923 1.00 76.00 101 ARG A CA 1
ATOM 781 C C . ARG A 1 101 ? -10.298 -3.945 -1.509 1.00 76.00 101 ARG A C 1
ATOM 783 O O . ARG A 1 101 ? -11.093 -3.894 -0.583 1.00 76.00 101 ARG A O 1
ATOM 790 N N . VAL A 1 102 ? -8.983 -3.791 -1.327 1.00 83.69 102 VAL A N 1
ATOM 791 C CA . VAL A 1 102 ? -8.427 -3.589 0.026 1.00 83.69 102 VAL A CA 1
ATOM 792 C C . VAL A 1 102 ? -8.914 -2.280 0.651 1.00 83.69 102 VAL A C 1
ATOM 794 O O . VAL A 1 102 ? -9.188 -2.233 1.846 1.00 83.69 102 VAL A O 1
ATOM 797 N N . ARG A 1 103 ? -9.116 -1.235 -0.164 1.00 85.38 103 ARG A N 1
ATOM 798 C CA . ARG A 1 103 ? -9.755 0.009 0.281 1.00 85.38 103 ARG A CA 1
ATOM 799 C C . ARG A 1 103 ? -11.181 -0.229 0.768 1.00 85.38 103 ARG A C 1
ATOM 801 O O . ARG A 1 103 ? -11.566 0.359 1.769 1.00 85.38 103 ARG A O 1
ATOM 808 N N . VAL A 1 104 ? -11.960 -1.034 0.051 1.00 83.50 104 VAL A N 1
ATOM 809 C CA . VAL A 1 104 ? -13.331 -1.382 0.447 1.00 83.50 104 VAL A CA 1
ATOM 810 C C . VAL A 1 104 ? -13.321 -2.128 1.784 1.00 83.50 104 VAL A C 1
ATOM 812 O O . VAL A 1 104 ? -13.999 -1.703 2.711 1.00 83.50 104 VAL A O 1
ATOM 815 N N . THR A 1 105 ? -12.448 -3.129 1.943 1.00 86.50 105 THR A N 1
ATOM 816 C CA . THR A 1 105 ? -12.252 -3.822 3.229 1.00 86.50 105 THR A CA 1
ATOM 817 C C . THR A 1 105 ? -11.908 -2.858 4.363 1.00 86.50 105 THR A C 1
ATOM 819 O O . THR A 1 105 ? -12.508 -2.939 5.427 1.00 86.50 105 THR A O 1
ATOM 822 N N . LEU A 1 106 ? -10.965 -1.933 4.145 1.00 90.31 106 LEU A N 1
ATOM 823 C CA . LEU A 1 106 ? -10.583 -0.940 5.152 1.00 90.31 106 LEU A CA 1
ATOM 824 C C . LEU A 1 106 ? -11.731 0.004 5.503 1.00 90.31 106 LEU A C 1
ATOM 826 O O . LEU A 1 106 ? -11.936 0.284 6.676 1.00 90.31 106 LEU A O 1
ATOM 830 N N . ARG A 1 107 ? -12.472 0.496 4.504 1.00 88.12 107 ARG A N 1
ATOM 831 C CA . ARG A 1 107 ? -13.608 1.396 4.734 1.00 88.12 107 ARG A CA 1
ATOM 832 C C . ARG A 1 107 ? -14.675 0.728 5.580 1.00 88.12 107 ARG A C 1
ATOM 834 O O . ARG A 1 107 ? -15.097 1.331 6.556 1.00 88.12 107 ARG A O 1
ATOM 841 N N . GLU A 1 108 ? -15.068 -0.492 5.233 1.00 86.06 108 GLU A N 1
ATOM 842 C CA . GLU A 1 108 ? -16.079 -1.220 5.997 1.00 86.06 108 GLU A CA 1
ATOM 843 C C . GLU A 1 108 ? -15.581 -1.539 7.406 1.00 86.06 108 GLU A C 1
ATOM 845 O O . GLU A 1 108 ? -16.260 -1.241 8.381 1.00 86.06 108 GLU A O 1
ATOM 850 N N . LEU A 1 109 ? -14.337 -1.996 7.553 1.00 88.56 109 LEU A N 1
ATOM 851 C CA . LEU A 1 109 ? -13.732 -2.206 8.867 1.00 88.56 109 LEU A CA 1
ATOM 852 C C . LEU A 1 109 ? -13.741 -0.930 9.722 1.00 88.56 109 LEU A C 1
ATOM 854 O O . LEU A 1 109 ? -14.108 -0.980 10.893 1.00 88.56 109 LEU A O 1
ATOM 858 N N . PHE A 1 110 ? -13.396 0.219 9.135 1.00 91.38 110 PHE A N 1
ATOM 859 C CA . PHE A 1 110 ? -13.423 1.522 9.804 1.00 91.38 110 PHE A CA 1
ATOM 860 C C . PHE A 1 110 ? -14.825 1.991 10.199 1.00 91.38 110 PHE A C 1
ATOM 862 O O . PHE A 1 110 ? -14.933 2.827 11.090 1.00 91.38 110 PHE A O 1
ATOM 869 N N . ARG A 1 111 ? -15.900 1.451 9.610 1.00 86.25 111 ARG A N 1
ATOM 870 C CA . ARG A 1 111 ? -17.271 1.716 10.082 1.00 86.25 111 ARG A CA 1
ATOM 871 C C . ARG A 1 111 ? -17.559 1.018 11.409 1.00 86.25 111 ARG A C 1
ATOM 873 O O . ARG A 1 111 ? -18.343 1.532 12.197 1.00 86.25 111 ARG A O 1
ATOM 880 N N . HIS A 1 112 ? -16.919 -0.120 11.667 1.00 84.25 112 HIS A N 1
ATOM 881 C CA . HIS A 1 112 ? -17.138 -0.931 12.869 1.00 84.25 112 HIS A CA 1
ATOM 882 C C . HIS A 1 112 ? -16.213 -0.569 14.037 1.00 84.25 112 HIS A C 1
ATOM 884 O O . HIS A 1 112 ? -16.314 -1.166 15.113 1.00 84.25 112 HIS A O 1
ATOM 890 N N . ILE A 1 113 ? -15.309 0.396 13.850 1.00 89.31 113 ILE A N 1
ATOM 891 C CA . ILE A 1 113 ? -14.374 0.825 14.884 1.00 89.31 113 ILE A CA 1
ATOM 892 C C . ILE A 1 113 ? -14.370 2.340 15.062 1.00 89.31 113 ILE A C 1
ATOM 894 O O . ILE A 1 113 ? -14.438 3.107 14.108 1.00 89.31 113 ILE A O 1
ATOM 898 N N . VAL A 1 114 ? -14.209 2.773 16.307 1.00 91.06 114 VAL A N 1
ATOM 899 C CA . VAL A 1 114 ? -13.911 4.159 16.663 1.00 91.06 114 VAL A CA 1
ATOM 900 C C . VAL A 1 114 ? -12.459 4.229 17.095 1.00 91.06 114 VAL A C 1
ATOM 902 O O . VAL A 1 114 ? -12.042 3.538 18.026 1.00 91.06 114 VAL A O 1
ATOM 905 N N . VAL A 1 115 ? -11.691 5.072 16.410 1.00 93.94 115 VAL A N 1
ATOM 906 C CA . VAL A 1 115 ? -10.292 5.336 16.739 1.00 93.94 115 VAL A CA 1
ATOM 907 C C . VAL A 1 115 ? -10.221 6.576 17.616 1.00 93.94 115 VAL A C 1
ATOM 909 O O . VAL A 1 115 ? -10.770 7.623 17.274 1.00 93.94 115 VAL A O 1
ATOM 912 N N . ILE A 1 116 ? -9.538 6.450 18.748 1.00 95.50 116 ILE A N 1
ATOM 913 C CA . ILE A 1 116 ? -9.302 7.544 19.690 1.00 95.50 116 ILE A CA 1
ATOM 914 C C . ILE A 1 116 ? -7.796 7.744 19.806 1.00 95.50 116 ILE A C 1
ATOM 916 O O . ILE A 1 116 ? -7.064 6.781 20.047 1.00 95.50 116 ILE A O 1
ATOM 920 N N . ASP A 1 117 ? -7.326 8.973 19.624 1.00 94.75 117 ASP A N 1
ATOM 921 C CA . ASP A 1 117 ? -5.905 9.295 19.742 1.00 94.75 117 ASP A CA 1
ATOM 922 C C . ASP A 1 117 ? -5.405 9.276 21.199 1.00 94.75 117 ASP A C 1
ATOM 924 O O . ASP A 1 117 ? -6.166 9.130 22.159 1.00 94.75 117 ASP A O 1
ATOM 928 N N . GLY A 1 118 ? -4.094 9.449 21.379 1.00 90.94 118 GLY A N 1
ATOM 929 C CA . GLY A 1 118 ? -3.471 9.530 22.703 1.00 90.94 118 GLY A CA 1
ATOM 930 C C . GLY A 1 118 ? -3.946 10.699 23.584 1.00 90.94 118 GLY A C 1
ATOM 931 O O . GLY A 1 118 ? -3.645 10.701 24.775 1.00 90.94 118 GLY A O 1
ATOM 932 N N . ALA A 1 119 ? -4.677 11.674 23.034 1.00 93.25 119 ALA A N 1
ATOM 933 C CA . ALA A 1 119 ? -5.272 12.789 23.770 1.00 93.25 119 ALA A CA 1
ATOM 934 C C . ALA A 1 119 ? -6.755 12.555 24.121 1.00 93.25 119 ALA A C 1
ATOM 936 O O . ALA A 1 119 ? -7.361 13.388 24.797 1.00 93.25 119 ALA A O 1
ATOM 937 N N . GLY A 1 120 ? -7.340 11.430 23.700 1.00 91.50 120 GLY A N 1
ATOM 938 C CA . GLY A 1 120 ? -8.746 11.110 23.937 1.00 91.50 120 GLY A CA 1
ATOM 939 C C . GLY A 1 120 ? -9.704 11.681 22.886 1.00 91.50 120 GLY A C 1
ATOM 940 O O . GLY A 1 120 ? -10.914 11.673 23.113 1.00 91.50 120 GLY A O 1
ATOM 941 N N . VAL A 1 121 ? -9.202 12.182 21.754 1.00 95.44 121 VAL A N 1
ATOM 942 C CA . VAL A 1 121 ? -10.026 12.750 20.678 1.00 95.44 121 VAL A CA 1
ATOM 943 C C . VAL A 1 121 ? -10.366 11.671 19.656 1.00 95.44 121 VAL A C 1
ATOM 945 O O . VAL A 1 121 ? -9.511 10.887 19.247 1.00 95.44 121 VAL A O 1
ATOM 948 N N . VAL A 1 122 ? -11.632 11.637 19.235 1.00 94.44 122 VAL A N 1
ATOM 949 C CA . VAL A 1 122 ? -12.100 10.740 18.171 1.00 94.44 122 VAL A CA 1
ATOM 950 C C . VAL A 1 122 ? -11.509 11.185 16.839 1.00 94.44 122 VAL A C 1
ATOM 952 O O . VAL A 1 122 ? -11.648 12.345 16.451 1.00 94.44 122 VAL A O 1
ATOM 955 N N . GLN A 1 123 ? -10.887 10.248 16.135 1.00 95.56 123 GLN A N 1
ATOM 956 C CA . GLN A 1 123 ? -10.227 10.479 14.860 1.00 95.56 123 GLN A CA 1
ATOM 957 C C . GLN A 1 123 ? -10.910 9.701 13.739 1.00 95.56 123 GLN A C 1
ATOM 959 O O . GLN A 1 123 ? -11.440 8.608 13.941 1.00 95.56 123 GLN A O 1
ATOM 964 N N . GLU A 1 124 ? -10.856 10.257 12.531 1.00 94.00 124 GLU A N 1
ATOM 965 C CA . GLU A 1 124 ? -11.265 9.547 11.323 1.00 94.00 124 GLU A CA 1
ATOM 966 C C . GLU A 1 124 ? -10.122 8.587 10.911 1.00 94.00 124 GLU A C 1
ATOM 968 O O . GLU A 1 124 ? -9.005 9.046 10.652 1.00 94.00 124 GLU A O 1
ATOM 973 N N . PRO A 1 125 ? -10.336 7.255 10.886 1.00 93.75 125 PRO A N 1
ATOM 974 C CA . PRO A 1 125 ? -9.235 6.292 10.771 1.00 93.75 125 PRO A CA 1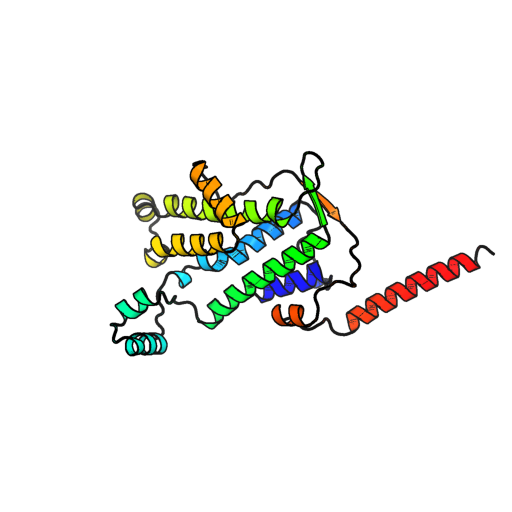
ATOM 975 C C . PRO A 1 125 ? -8.471 6.340 9.441 1.00 93.75 125 PRO A C 1
ATOM 977 O O . PRO A 1 125 ? -7.277 6.029 9.405 1.00 93.75 125 PRO A O 1
ATOM 980 N N . TRP A 1 126 ? -9.124 6.722 8.339 1.00 93.75 126 TRP A N 1
ATOM 981 C CA . TRP A 1 126 ? -8.487 6.797 7.025 1.00 93.75 126 TRP A CA 1
ATOM 982 C C . TRP A 1 126 ? -7.391 7.860 6.999 1.00 93.75 126 TRP A C 1
ATOM 984 O O . TRP A 1 126 ? -6.246 7.575 6.644 1.00 93.75 126 TRP A O 1
ATOM 994 N N . THR A 1 127 ? -7.728 9.071 7.420 1.00 93.81 127 THR A N 1
ATOM 9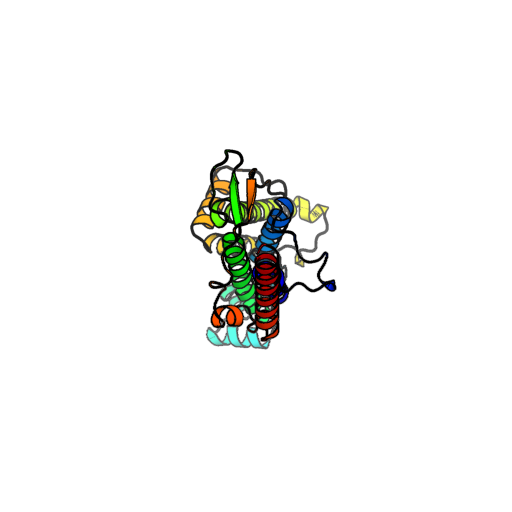95 C CA . THR A 1 127 ? -6.828 10.224 7.453 1.00 93.81 127 THR A CA 1
ATOM 996 C C . THR A 1 127 ? -5.852 10.173 8.622 1.00 93.81 127 THR A C 1
ATOM 998 O O . THR A 1 127 ? -4.722 10.630 8.469 1.00 93.81 127 THR A O 1
ATOM 1001 N N . PHE A 1 128 ? -6.238 9.584 9.756 1.00 95.50 128 PHE A N 1
ATOM 1002 C CA . PHE A 1 128 ? -5.378 9.515 10.937 1.00 95.50 128 PHE A CA 1
ATOM 1003 C C . PHE A 1 128 ? -4.379 8.351 10.904 1.00 95.50 128 PHE A C 1
ATOM 1005 O O . PHE A 1 128 ? -3.237 8.516 11.329 1.00 95.50 128 PHE A O 1
ATOM 1012 N N . LEU A 1 129 ? -4.776 7.180 10.389 1.00 95.25 129 LEU A N 1
ATOM 1013 C CA . LEU A 1 129 ? -3.938 5.975 10.406 1.00 95.25 129 LEU A CA 1
ATOM 1014 C C . LEU A 1 129 ? -3.446 5.590 9.008 1.00 95.25 129 LEU A C 1
ATOM 1016 O O . LEU A 1 129 ? -2.239 5.500 8.779 1.00 95.25 129 LEU A O 1
ATOM 1020 N N . TYR A 1 130 ? -4.355 5.353 8.058 1.00 95.06 130 TYR A N 1
ATOM 1021 C CA . TYR A 1 130 ? -3.990 4.737 6.776 1.00 95.06 130 TYR A CA 1
ATOM 1022 C C . TYR A 1 130 ? -3.160 5.661 5.875 1.00 95.06 130 TYR A C 1
ATOM 1024 O O . TYR A 1 130 ? -2.090 5.270 5.404 1.00 95.06 130 TYR A O 1
ATOM 1032 N N . ILE A 1 131 ? -3.623 6.894 5.651 1.00 95.44 131 ILE A N 1
ATOM 1033 C CA . ILE A 1 131 ? -2.959 7.856 4.762 1.00 95.44 131 ILE A CA 1
ATOM 1034 C C . ILE A 1 131 ? -1.532 8.189 5.233 1.00 95.44 131 ILE A C 1
ATOM 1036 O O . ILE A 1 131 ? -0.618 8.080 4.410 1.00 95.44 131 ILE A O 1
ATOM 1040 N N . PRO A 1 132 ? -1.280 8.515 6.518 1.00 94.81 132 PRO A N 1
ATOM 1041 C CA . PRO A 1 132 ? 0.075 8.750 7.013 1.00 94.81 132 PRO A CA 1
ATOM 1042 C C . PRO A 1 132 ? 0.984 7.527 6.880 1.00 94.81 132 PRO A C 1
ATOM 1044 O O . PRO A 1 132 ? 2.139 7.666 6.476 1.00 94.81 132 PRO A O 1
ATOM 1047 N N . THR A 1 133 ? 0.450 6.328 7.133 1.00 95.31 133 THR A N 1
ATOM 1048 C CA . THR A 1 133 ? 1.198 5.070 6.996 1.00 95.31 133 THR A CA 1
ATOM 1049 C C . THR A 1 133 ? 1.631 4.828 5.551 1.00 95.31 133 THR A C 1
ATOM 1051 O O . THR A 1 133 ? 2.801 4.554 5.277 1.00 95.31 133 THR A O 1
ATOM 1054 N N . LEU A 1 134 ? 0.710 4.976 4.597 1.00 95.12 134 LEU A N 1
ATOM 1055 C CA . LEU A 1 134 ? 1.018 4.795 3.182 1.00 95.12 134 LEU A CA 1
ATOM 1056 C C . LEU A 1 134 ? 1.977 5.876 2.666 1.00 95.12 134 LEU A C 1
ATOM 1058 O O . LEU A 1 134 ? 2.898 5.566 1.908 1.00 95.12 134 LEU A O 1
ATOM 1062 N N . ALA A 1 135 ? 1.792 7.128 3.094 1.00 94.94 135 ALA A N 1
ATOM 1063 C CA . ALA A 1 135 ? 2.690 8.228 2.754 1.00 94.94 135 ALA A CA 1
ATOM 1064 C C . ALA A 1 135 ? 4.119 7.952 3.236 1.00 94.94 135 ALA A C 1
ATOM 1066 O O . ALA A 1 135 ? 5.068 8.116 2.465 1.00 94.94 135 ALA A O 1
ATOM 1067 N N . TRP A 1 136 ? 4.263 7.466 4.475 1.00 94.81 136 TRP A N 1
ATOM 1068 C CA . TRP A 1 136 ? 5.551 7.052 5.017 1.00 94.81 136 TRP A CA 1
ATOM 1069 C C . TRP A 1 136 ? 6.189 5.957 4.176 1.00 94.81 136 TRP A C 1
ATOM 1071 O O . TRP A 1 136 ? 7.349 6.090 3.807 1.00 94.81 136 TRP A O 1
ATOM 1081 N N . PHE A 1 137 ? 5.455 4.904 3.809 1.00 95.25 137 PHE A N 1
ATOM 1082 C CA . PHE A 1 137 ? 6.025 3.842 2.982 1.00 95.25 137 PHE A CA 1
ATOM 1083 C C . PHE A 1 137 ? 6.454 4.327 1.599 1.00 95.25 137 PHE A C 1
ATOM 1085 O O . PHE A 1 137 ? 7.522 3.940 1.131 1.00 95.25 137 PHE A O 1
ATOM 1092 N N . ILE A 1 138 ? 5.678 5.199 0.953 1.00 94.31 138 ILE A N 1
ATOM 1093 C CA . ILE A 1 138 ? 6.069 5.809 -0.325 1.00 94.31 138 ILE A CA 1
ATOM 1094 C C . ILE A 1 138 ? 7.377 6.594 -0.167 1.00 94.31 138 ILE A C 1
ATOM 1096 O O . ILE A 1 138 ? 8.301 6.425 -0.966 1.00 94.31 138 ILE A O 1
ATOM 1100 N N . HIS A 1 139 ? 7.470 7.426 0.870 1.00 93.25 139 HIS A N 1
ATOM 1101 C CA . HIS A 1 139 ? 8.658 8.223 1.178 1.00 93.25 139 HIS A CA 1
ATOM 1102 C C . HIS A 1 139 ? 9.876 7.347 1.511 1.00 93.25 139 HIS A C 1
ATOM 1104 O O . HIS A 1 139 ? 10.948 7.484 0.916 1.00 93.25 139 HIS A O 1
ATOM 1110 N N . ALA A 1 140 ? 9.687 6.361 2.385 1.00 92.19 140 ALA A N 1
ATOM 1111 C CA . ALA A 1 140 ? 10.703 5.403 2.794 1.00 92.19 140 ALA A CA 1
ATOM 1112 C C . ALA A 1 140 ? 11.218 4.562 1.625 1.00 92.19 140 ALA A C 1
ATOM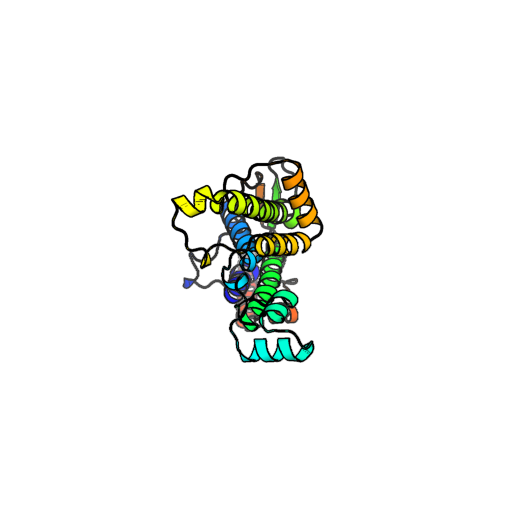 1114 O O . ALA A 1 140 ? 12.417 4.311 1.541 1.00 92.19 140 ALA A O 1
ATOM 1115 N N . LEU A 1 141 ? 10.356 4.177 0.680 1.00 92.06 141 LEU A N 1
ATOM 1116 C CA . LEU A 1 141 ? 10.760 3.462 -0.530 1.00 92.06 141 LEU A CA 1
ATOM 1117 C C . LEU A 1 141 ? 11.648 4.314 -1.445 1.00 92.06 141 LEU A C 1
ATOM 1119 O O . LEU A 1 141 ? 12.636 3.798 -1.971 1.00 92.06 141 LEU A O 1
ATOM 1123 N N . LYS A 1 142 ? 11.368 5.618 -1.588 1.00 89.94 142 LYS A N 1
ATOM 1124 C CA . LYS A 1 142 ? 12.260 6.552 -2.305 1.00 89.94 142 LYS A CA 1
ATOM 1125 C C . LYS A 1 142 ? 13.626 6.634 -1.623 1.00 89.94 142 LYS A C 1
ATOM 1127 O O . LYS A 1 142 ? 14.656 6.517 -2.289 1.00 89.94 142 LYS A O 1
ATOM 1132 N N . GLY A 1 143 ? 13.646 6.788 -0.298 1.00 87.94 143 GLY A N 1
ATOM 1133 C CA . GLY A 1 143 ? 14.881 6.802 0.493 1.00 87.94 143 GLY A CA 1
ATOM 1134 C C . GLY A 1 143 ? 15.668 5.493 0.373 1.00 87.94 143 GLY A C 1
ATOM 1135 O O . GLY A 1 143 ? 16.868 5.501 0.095 1.00 87.94 143 GLY A O 1
ATOM 1136 N N . TYR A 1 144 ? 14.978 4.359 0.492 1.00 87.56 144 TYR A N 1
ATOM 1137 C CA . TYR A 1 144 ? 15.561 3.029 0.362 1.00 87.56 144 TYR A CA 1
ATOM 1138 C C . TYR A 1 144 ? 16.184 2.812 -1.014 1.00 87.56 144 TYR A C 1
ATOM 1140 O O . TYR A 1 144 ? 17.311 2.323 -1.090 1.00 87.56 144 TYR A O 1
ATOM 1148 N N . TYR A 1 145 ? 15.500 3.208 -2.091 1.00 86.62 145 TYR A N 1
ATOM 1149 C CA . TYR A 1 145 ? 16.038 3.125 -3.447 1.00 86.62 145 TYR A CA 1
ATOM 1150 C C . TYR A 1 145 ? 17.338 3.934 -3.568 1.00 86.62 145 TYR A C 1
ATOM 1152 O O . TYR A 1 145 ? 18.375 3.401 -3.969 1.00 86.62 145 TYR A O 1
ATOM 1160 N N . LYS A 1 146 ? 17.315 5.201 -3.124 1.00 84.31 146 LYS A N 1
ATOM 1161 C CA . LYS A 1 146 ? 18.479 6.102 -3.154 1.00 84.31 146 LYS A CA 1
ATOM 1162 C C . LYS A 1 146 ? 19.665 5.604 -2.333 1.00 84.31 146 LYS A C 1
ATOM 1164 O O . LYS A 1 146 ? 20.783 5.996 -2.645 1.00 84.31 146 LYS A O 1
ATOM 1169 N N . ARG A 1 147 ? 19.453 4.826 -1.267 1.00 82.50 147 ARG A N 1
ATOM 1170 C CA . ARG A 1 147 ? 20.535 4.244 -0.449 1.00 82.50 147 ARG A CA 1
ATOM 1171 C C . ARG A 1 147 ? 21.026 2.915 -1.011 1.00 82.50 147 ARG A C 1
ATOM 1173 O O . ARG A 1 147 ? 22.226 2.686 -1.077 1.00 82.50 147 ARG A O 1
ATOM 1180 N N . SER A 1 148 ? 20.107 2.045 -1.415 1.00 80.88 148 SER A N 1
ATOM 1181 C CA . SER A 1 148 ? 20.417 0.662 -1.786 1.00 80.88 148 SER A CA 1
ATOM 1182 C C . SER A 1 148 ? 21.062 0.533 -3.157 1.00 80.88 148 SER A C 1
ATOM 1184 O O . SER A 1 148 ? 21.855 -0.388 -3.347 1.00 80.88 148 SER A O 1
ATOM 1186 N N . PHE A 1 149 ? 20.751 1.453 -4.073 1.00 77.81 149 PHE A N 1
ATOM 1187 C CA . PHE A 1 149 ? 21.189 1.405 -5.467 1.00 77.81 149 PHE A CA 1
ATOM 1188 C C . PHE A 1 149 ? 22.136 2.559 -5.841 1.00 77.81 149 PHE A C 1
ATOM 1190 O O . PHE A 1 149 ? 22.223 2.937 -7.006 1.00 77.81 149 PHE A O 1
ATOM 1197 N N . ARG A 1 150 ? 22.869 3.127 -4.866 1.00 72.19 150 ARG A N 1
ATOM 1198 C CA . ARG A 1 150 ? 24.027 3.988 -5.178 1.00 72.19 150 ARG A CA 1
ATOM 1199 C C . ARG A 1 150 ? 25.103 3.167 -5.878 1.00 72.19 150 ARG A C 1
ATOM 1201 O O . ARG A 1 150 ? 25.270 1.990 -5.566 1.00 72.19 150 ARG A O 1
ATOM 1208 N N . GLU A 1 151 ? 25.867 3.805 -6.758 1.00 64.44 151 GLU A N 1
ATOM 1209 C CA . GLU A 1 151 ? 26.913 3.150 -7.552 1.00 64.44 151 GLU A CA 1
ATOM 1210 C C . GLU A 1 151 ? 27.910 2.362 -6.677 1.00 64.44 151 GLU A C 1
ATOM 1212 O O . GLU A 1 151 ? 28.244 1.216 -6.981 1.00 64.44 151 GLU A O 1
ATOM 1217 N N . ASP A 1 152 ? 28.278 2.920 -5.520 1.00 62.38 152 ASP A N 1
ATOM 1218 C CA . ASP A 1 152 ? 29.158 2.273 -4.537 1.00 62.38 152 ASP A CA 1
ATOM 1219 C C . ASP A 1 152 ? 28.504 1.054 -3.862 1.00 62.38 152 ASP A C 1
ATOM 1221 O O . ASP A 1 152 ? 29.163 0.056 -3.573 1.00 62.38 152 ASP A O 1
ATOM 1225 N N . SER A 1 153 ? 27.187 1.103 -3.635 1.00 62.94 153 SER A N 1
ATOM 1226 C CA . SER A 1 153 ? 26.423 0.009 -3.020 1.00 62.94 153 SER A CA 1
ATOM 1227 C C . SER A 1 153 ? 26.177 -1.148 -3.984 1.00 62.94 153 SER A C 1
ATOM 1229 O O . SER A 1 153 ? 26.165 -2.298 -3.552 1.00 62.94 153 SER A O 1
ATOM 1231 N N . LEU A 1 154 ? 26.002 -0.867 -5.276 1.00 64.38 154 LEU A N 1
ATOM 1232 C CA . LEU A 1 154 ? 25.839 -1.891 -6.309 1.00 64.38 154 LEU A CA 1
ATOM 1233 C C . LEU A 1 154 ? 27.130 -2.689 -6.509 1.00 64.38 154 LEU A C 1
ATOM 1235 O O . LEU A 1 154 ? 27.092 -3.919 -6.511 1.00 64.38 154 LEU A O 1
ATOM 1239 N N . LYS A 1 155 ? 28.274 -1.993 -6.587 1.00 61.47 155 LYS A N 1
ATOM 1240 C CA . LYS A 1 155 ? 29.602 -2.615 -6.711 1.00 61.47 155 LYS A CA 1
ATOM 1241 C C . LYS A 1 155 ? 29.956 -3.469 -5.490 1.00 61.47 155 LYS A C 1
ATOM 1243 O O . LYS A 1 155 ? 30.508 -4.548 -5.653 1.00 61.47 155 LYS A O 1
ATOM 1248 N N . ALA A 1 156 ? 29.602 -3.021 -4.284 1.00 61.41 156 ALA A N 1
ATOM 1249 C CA . ALA A 1 156 ? 29.879 -3.758 -3.048 1.00 61.41 156 ALA A CA 1
ATOM 1250 C C . ALA A 1 156 ? 28.971 -4.982 -2.823 1.00 61.41 156 ALA A C 1
ATOM 1252 O O . ALA A 1 156 ? 29.363 -5.903 -2.111 1.00 61.41 156 ALA A O 1
ATOM 1253 N N . LYS A 1 157 ? 27.752 -4.987 -3.380 1.00 69.19 157 LYS A N 1
ATOM 1254 C CA . LYS A 1 157 ? 26.753 -6.048 -3.155 1.00 69.19 157 LYS A CA 1
ATOM 1255 C C . LYS A 1 157 ? 26.654 -7.070 -4.293 1.00 69.19 157 LYS A C 1
ATOM 1257 O O . LYS A 1 157 ? 25.821 -7.965 -4.195 1.00 69.19 157 LYS A O 1
ATOM 1262 N N . GLU A 1 158 ? 27.432 -6.906 -5.367 1.00 72.19 158 GLU A N 1
ATOM 1263 C CA . GLU A 1 158 ? 27.397 -7.758 -6.571 1.00 72.19 158 GLU A CA 1
ATOM 1264 C C . GLU A 1 158 ? 25.972 -7.980 -7.122 1.00 72.19 158 GLU A C 1
ATOM 1266 O O . GLU A 1 158 ? 25.658 -9.029 -7.682 1.00 72.19 158 GLU A O 1
ATOM 1271 N N . VAL A 1 159 ? 25.075 -7.000 -6.949 1.00 67.69 159 VAL A N 1
ATOM 1272 C CA . VAL A 1 159 ? 23.679 -7.131 -7.387 1.00 67.69 159 VAL A CA 1
ATOM 1273 C C . VAL A 1 159 ? 23.645 -7.031 -8.911 1.00 67.69 159 VAL A C 1
ATOM 1275 O O . VAL A 1 159 ? 24.041 -5.993 -9.446 1.00 67.69 159 VAL A O 1
ATOM 1278 N N . PRO A 1 160 ? 23.145 -8.055 -9.629 1.00 67.94 160 PRO A N 1
ATOM 1279 C CA . PRO A 1 160 ? 22.996 -7.963 -11.072 1.00 67.94 160 PRO A CA 1
ATOM 1280 C C . PRO A 1 160 ? 22.067 -6.804 -11.436 1.00 67.94 160 PRO A C 1
ATOM 1282 O O . PRO A 1 160 ? 20.986 -6.671 -10.860 1.00 67.94 160 PRO A O 1
ATOM 1285 N N . GLU A 1 161 ? 22.451 -6.006 -12.432 1.00 67.50 161 GLU A N 1
ATOM 1286 C CA . GLU A 1 161 ? 21.704 -4.822 -12.887 1.00 67.50 161 GLU A CA 1
ATOM 1287 C C . GLU A 1 161 ? 20.235 -5.142 -13.218 1.00 67.50 161 GLU A C 1
ATOM 1289 O O . GLU A 1 161 ? 19.338 -4.353 -12.944 1.00 67.50 161 GLU A O 1
ATOM 1294 N N . ILE A 1 162 ? 19.958 -6.371 -13.668 1.00 64.81 162 ILE A N 1
ATOM 1295 C CA . ILE A 1 162 ? 18.604 -6.876 -13.945 1.00 64.81 162 ILE A CA 1
ATOM 1296 C C . ILE A 1 162 ? 17.658 -6.864 -12.728 1.00 64.81 162 ILE A C 1
ATOM 1298 O O . ILE A 1 162 ? 16.442 -6.984 -12.904 1.00 64.81 162 ILE A O 1
ATOM 1302 N N . HIS A 1 163 ? 18.185 -6.803 -11.504 1.00 70.81 163 HIS A N 1
ATOM 1303 C CA . HIS A 1 163 ? 17.412 -6.765 -10.260 1.00 70.81 163 HIS A CA 1
ATOM 1304 C C . HIS A 1 163 ? 17.224 -5.349 -9.715 1.00 70.81 163 HIS A C 1
ATOM 1306 O O . HIS A 1 163 ? 16.484 -5.176 -8.747 1.00 70.81 163 HIS A O 1
ATOM 1312 N N . VAL A 1 164 ? 17.857 -4.352 -10.333 1.00 77.50 164 VAL A N 1
ATOM 1313 C CA . VAL A 1 164 ? 17.699 -2.945 -9.978 1.00 77.50 164 VAL A CA 1
ATOM 1314 C C . VAL A 1 164 ? 16.503 -2.396 -10.761 1.00 77.50 164 VAL A C 1
ATOM 1316 O O . VAL A 1 164 ? 16.525 -2.414 -11.992 1.00 77.50 164 VAL A O 1
ATOM 1319 N N . PRO A 1 165 ? 15.423 -1.953 -10.093 1.00 79.25 165 PRO A N 1
ATOM 1320 C CA . PRO A 1 165 ? 14.333 -1.265 -10.777 1.00 79.25 165 PRO A CA 1
ATOM 1321 C C . PRO A 1 165 ? 14.862 -0.022 -11.495 1.00 79.25 165 PRO A C 1
ATOM 1323 O O . PRO A 1 165 ? 15.700 0.673 -10.933 1.00 79.25 165 PRO A O 1
ATOM 1326 N N . ASP A 1 166 ? 14.361 0.301 -12.688 1.00 79.00 166 ASP A N 1
ATOM 1327 C CA . ASP A 1 166 ? 14.704 1.579 -13.318 1.00 79.00 166 ASP A CA 1
ATOM 1328 C C . ASP A 1 166 ? 14.273 2.747 -12.414 1.00 79.00 166 ASP A C 1
ATOM 1330 O O . ASP A 1 166 ? 13.130 2.802 -11.951 1.00 79.00 166 ASP A O 1
ATOM 1334 N N . SER A 1 167 ? 15.186 3.691 -12.172 1.00 82.25 167 SER A N 1
ATOM 1335 C CA . SER A 1 167 ? 14.954 4.798 -11.238 1.00 82.25 167 SER A CA 1
ATOM 1336 C C . SER A 1 167 ? 13.775 5.667 -11.663 1.00 82.25 167 SER A C 1
ATOM 1338 O O . SER A 1 167 ? 12.935 6.025 -10.834 1.00 82.25 167 SER A O 1
ATOM 1340 N N . SER A 1 168 ? 13.691 6.007 -12.951 1.00 77.88 168 SER A N 1
ATOM 1341 C CA . SER A 1 168 ? 12.651 6.899 -13.460 1.00 77.88 168 SER A CA 1
ATOM 1342 C C . SER A 1 168 ? 11.272 6.251 -13.341 1.00 77.88 168 SER A C 1
ATOM 1344 O O . SER A 1 168 ? 10.334 6.876 -12.841 1.00 77.88 168 SER A O 1
ATOM 1346 N N . LEU A 1 169 ? 11.170 4.965 -13.683 1.00 77.06 169 LEU A N 1
ATOM 1347 C CA . LEU A 1 169 ? 9.943 4.186 -13.569 1.00 77.06 169 LEU A CA 1
ATOM 1348 C C . LEU A 1 169 ? 9.554 3.945 -12.107 1.00 77.06 169 LEU A C 1
ATOM 1350 O O . LEU A 1 169 ? 8.377 4.058 -11.769 1.00 77.06 169 LEU A O 1
ATOM 1354 N N . PHE A 1 170 ? 10.515 3.660 -11.225 1.00 84.69 170 PHE A N 1
ATOM 1355 C CA . PHE A 1 170 ? 10.272 3.468 -9.791 1.00 84.69 170 PHE A CA 1
ATOM 1356 C C . PHE A 1 170 ? 9.654 4.714 -9.157 1.00 84.69 170 PHE A C 1
ATOM 1358 O O . PHE A 1 170 ? 8.582 4.649 -8.549 1.00 84.69 170 PHE A O 1
ATOM 1365 N N . HIS A 1 171 ? 10.276 5.877 -9.365 1.00 85.94 171 HIS A N 1
ATOM 1366 C CA . HIS A 1 171 ? 9.768 7.137 -8.827 1.00 85.94 171 HIS A CA 1
ATOM 1367 C C . HIS A 1 171 ? 8.416 7.517 -9.442 1.00 85.94 171 HIS A C 1
ATOM 1369 O O . HIS A 1 171 ? 7.532 7.984 -8.723 1.00 85.94 171 HIS A O 1
ATOM 1375 N N . ARG A 1 172 ? 8.216 7.254 -10.739 1.00 81.56 172 ARG A N 1
ATOM 1376 C CA . ARG A 1 172 ? 6.941 7.498 -11.424 1.00 81.56 172 ARG A CA 1
ATOM 1377 C C . ARG A 1 172 ? 5.806 6.632 -10.882 1.00 81.56 172 ARG A C 1
ATOM 1379 O O . ARG A 1 172 ? 4.707 7.135 -10.664 1.00 81.56 172 ARG A O 1
ATOM 1386 N N . GLN A 1 173 ? 6.051 5.348 -10.624 1.00 83.56 173 GLN A N 1
ATOM 1387 C CA . GLN A 1 173 ? 5.037 4.464 -10.041 1.00 83.56 173 GLN A CA 1
ATOM 1388 C C . GLN A 1 173 ? 4.651 4.893 -8.620 1.00 83.56 173 GLN A C 1
ATOM 1390 O O . GLN A 1 173 ? 3.464 4.906 -8.289 1.00 83.56 173 GLN A O 1
ATOM 1395 N N . LEU A 1 174 ? 5.626 5.308 -7.806 1.00 89.75 174 LEU A N 1
ATOM 1396 C CA . LEU A 1 174 ? 5.367 5.867 -6.477 1.00 89.75 174 LEU A CA 1
ATOM 1397 C C . LEU A 1 174 ? 4.600 7.195 -6.538 1.00 89.75 174 LEU A C 1
ATOM 1399 O O . LEU A 1 174 ? 3.730 7.443 -5.706 1.00 89.75 174 LEU A O 1
ATOM 1403 N N . GLU A 1 175 ? 4.873 8.033 -7.537 1.00 87.25 175 GLU A N 1
ATOM 1404 C CA . GLU A 1 175 ? 4.110 9.256 -7.781 1.00 87.25 175 GLU A CA 1
ATOM 1405 C C . GLU A 1 175 ? 2.662 8.963 -8.205 1.00 87.25 175 GLU A C 1
ATOM 1407 O O . GLU A 1 175 ? 1.730 9.621 -7.746 1.00 87.25 175 GLU A O 1
ATOM 1412 N N . TRP A 1 176 ? 2.432 7.962 -9.054 1.00 83.75 176 TRP A N 1
ATOM 1413 C CA . TRP A 1 176 ? 1.071 7.541 -9.391 1.00 83.75 176 TRP A CA 1
ATOM 1414 C C . TRP A 1 176 ? 0.319 6.988 -8.184 1.00 83.75 176 TRP A C 1
ATOM 1416 O O . TRP A 1 176 ? -0.872 7.266 -8.042 1.00 83.75 176 TRP A O 1
ATOM 1426 N N . ALA A 1 177 ? 1.004 6.245 -7.311 1.00 87.44 177 ALA A N 1
ATOM 1427 C CA . ALA A 1 177 ? 0.427 5.787 -6.054 1.00 87.44 177 ALA A CA 1
ATOM 1428 C C . ALA A 1 177 ? 0.044 6.977 -5.160 1.00 87.44 177 ALA A C 1
ATOM 1430 O O . ALA A 1 177 ? -1.083 7.028 -4.674 1.00 87.44 177 ALA A O 1
ATOM 1431 N N . SER A 1 178 ? 0.919 7.979 -5.007 1.00 91.06 178 SER A N 1
ATOM 1432 C CA . SER A 1 178 ? 0.629 9.140 -4.155 1.00 91.06 178 SER A CA 1
ATOM 1433 C C . SER A 1 178 ? -0.491 10.030 -4.700 1.00 91.06 178 SER A C 1
ATOM 1435 O O . SER A 1 178 ? -1.301 10.538 -3.933 1.00 91.06 178 SER A O 1
ATOM 1437 N N . ARG A 1 179 ? -0.603 10.174 -6.026 1.00 87.81 179 ARG A N 1
ATOM 1438 C CA . ARG A 1 179 ? -1.659 10.963 -6.690 1.00 87.81 179 ARG A CA 1
ATOM 1439 C C . ARG A 1 179 ? -3.042 10.301 -6.669 1.00 87.81 179 ARG A C 1
ATOM 1441 O O . ARG A 1 179 ? -3.999 10.895 -7.161 1.00 87.81 179 ARG A O 1
ATOM 1448 N N . ARG A 1 180 ? -3.166 9.082 -6.131 1.00 83.69 180 ARG A N 1
ATOM 1449 C CA . ARG A 1 180 ? -4.440 8.352 -6.047 1.00 83.69 180 ARG A CA 1
ATOM 1450 C C . ARG A 1 180 ? -5.481 9.098 -5.211 1.00 83.69 180 ARG A C 1
ATOM 1452 O O . ARG A 1 180 ? -6.657 9.082 -5.574 1.00 83.69 180 ARG A O 1
ATOM 1459 N N . TRP A 1 181 ? -5.038 9.744 -4.134 1.00 89.06 181 TRP A N 1
ATOM 1460 C CA . TRP A 1 181 ? -5.866 10.552 -3.243 1.00 89.06 181 TRP A CA 1
ATOM 1461 C C . TRP A 1 181 ? -5.180 11.895 -2.968 1.00 89.06 181 TRP A C 1
ATOM 1463 O O . TRP A 1 181 ? -3.978 11.898 -2.686 1.00 89.06 181 TRP A O 1
ATOM 1473 N N . PRO A 1 182 ? -5.896 13.033 -3.043 1.00 92.88 182 PRO A N 1
ATOM 1474 C CA . PRO A 1 182 ? -5.309 14.345 -2.769 1.00 92.88 182 PRO A CA 1
ATOM 1475 C C . PRO A 1 182 ? -4.619 14.423 -1.401 1.00 92.88 182 PRO A C 1
ATOM 1477 O O . PRO A 1 182 ? -3.506 14.932 -1.297 1.00 92.88 182 PRO A O 1
ATOM 1480 N N . GLU A 1 183 ? -5.239 13.857 -0.366 1.00 94.44 183 GLU A N 1
ATOM 1481 C CA . GLU A 1 183 ? -4.698 13.812 0.992 1.00 94.44 183 GLU A CA 1
ATOM 1482 C C . GLU A 1 183 ? -3.393 13.005 1.085 1.00 94.44 183 GLU A C 1
ATOM 1484 O O . GLU A 1 183 ? -2.471 13.410 1.791 1.00 94.44 183 GLU A O 1
ATOM 1489 N N . LEU A 1 184 ? -3.258 11.926 0.305 1.00 94.25 184 LEU A N 1
ATOM 1490 C CA . LEU A 1 184 ? -2.027 11.138 0.246 1.00 94.25 184 LEU A CA 1
ATOM 1491 C C . LEU A 1 184 ? -0.893 11.924 -0.410 1.00 94.25 184 LEU A C 1
ATOM 1493 O O . LEU A 1 184 ? 0.225 11.930 0.103 1.00 94.25 184 LEU A O 1
ATOM 1497 N N . LYS A 1 185 ? -1.170 12.598 -1.533 1.00 94.75 185 LYS A N 1
ATOM 1498 C CA . LYS A 1 185 ? -0.168 13.420 -2.221 1.00 94.75 185 LYS A CA 1
ATOM 1499 C C . LYS A 1 185 ? 0.353 14.521 -1.304 1.00 94.75 185 LYS A C 1
ATOM 1501 O O . LYS A 1 185 ? 1.564 14.673 -1.189 1.00 94.75 185 LYS A O 1
ATOM 1506 N N . ASN A 1 186 ? -0.549 15.220 -0.619 1.00 95.44 186 ASN A N 1
ATOM 1507 C CA . ASN A 1 186 ? -0.187 16.275 0.323 1.00 95.44 186 ASN A CA 1
ATOM 1508 C C . ASN A 1 186 ? 0.689 15.741 1.463 1.00 95.44 186 ASN A C 1
ATOM 1510 O O . ASN A 1 186 ? 1.677 16.377 1.822 1.00 95.44 186 ASN A O 1
ATOM 1514 N N . GLN A 1 187 ? 0.364 14.562 2.001 1.00 94.88 187 GLN A N 1
ATOM 1515 C CA . GLN A 1 187 ? 1.143 13.957 3.077 1.00 94.88 187 GLN A CA 1
ATOM 1516 C C . GLN A 1 187 ? 2.541 13.523 2.614 1.00 94.88 187 GLN A C 1
ATOM 1518 O O . GLN A 1 187 ? 3.514 13.726 3.337 1.00 94.88 187 GLN A O 1
ATOM 1523 N N . VAL A 1 188 ? 2.667 12.960 1.407 1.00 94.19 188 VAL A N 1
ATOM 1524 C CA . VAL A 1 188 ? 3.976 12.621 0.819 1.00 94.19 188 VAL A CA 1
ATOM 1525 C C . VAL A 1 188 ? 4.805 13.884 0.584 1.00 94.19 188 VAL A C 1
ATOM 1527 O O . VAL A 1 188 ? 5.971 13.913 0.961 1.00 94.19 188 VAL A O 1
ATOM 1530 N N . ASP A 1 189 ? 4.207 14.937 0.027 1.00 93.94 189 ASP A N 1
ATOM 1531 C CA . ASP A 1 189 ? 4.902 16.206 -0.226 1.00 93.94 189 ASP A CA 1
ATOM 1532 C C . ASP A 1 189 ? 5.377 16.860 1.068 1.00 93.94 189 ASP A C 1
ATOM 1534 O O . ASP A 1 189 ? 6.482 17.393 1.126 1.00 93.94 189 ASP A O 1
ATOM 1538 N N . TYR A 1 190 ? 4.562 16.786 2.121 1.00 93.56 190 TYR A N 1
ATOM 1539 C CA . TYR A 1 190 ? 4.949 17.241 3.447 1.00 93.56 190 TYR A CA 1
ATOM 1540 C C . TYR A 1 190 ? 6.184 16.485 3.958 1.00 93.56 190 TYR A C 1
ATOM 1542 O O . TYR A 1 190 ? 7.152 17.121 4.366 1.00 93.56 190 TYR A O 1
ATOM 1550 N N . LEU A 1 191 ? 6.197 15.148 3.885 1.00 91.50 191 LEU A N 1
ATOM 1551 C CA . LEU A 1 191 ? 7.351 14.342 4.308 1.00 91.50 191 LEU A CA 1
ATOM 1552 C C . LEU A 1 191 ? 8.622 14.670 3.506 1.00 91.50 191 LEU A C 1
ATOM 1554 O O . LEU A 1 191 ? 9.707 14.738 4.082 1.00 91.50 191 LEU A O 1
ATOM 1558 N N . GLU A 1 192 ? 8.489 14.912 2.200 1.00 89.94 192 GLU A N 1
ATOM 1559 C CA . GLU A 1 192 ? 9.607 15.300 1.330 1.00 89.94 192 GLU A CA 1
ATOM 1560 C C . GLU A 1 192 ? 10.143 16.703 1.643 1.00 89.94 192 GLU A C 1
ATOM 1562 O O . GLU A 1 192 ? 11.350 16.922 1.592 1.00 89.94 192 GLU A O 1
ATOM 1567 N N . GLN A 1 193 ? 9.270 17.652 1.993 1.00 90.69 193 GLN A N 1
ATOM 1568 C CA . GLN A 1 193 ? 9.660 19.021 2.353 1.00 90.69 193 GLN A CA 1
ATOM 1569 C C . GLN A 1 193 ? 10.344 19.115 3.719 1.00 90.69 193 GLN A C 1
ATOM 1571 O O . GLN A 1 193 ? 11.162 20.007 3.926 1.00 90.69 193 GLN A O 1
ATOM 1576 N N . GLN A 1 194 ? 9.999 18.225 4.652 1.00 85.75 194 GLN A N 1
ATOM 1577 C CA . GLN A 1 194 ? 10.586 18.192 5.995 1.00 85.75 194 GLN A CA 1
ATOM 1578 C C . GLN A 1 194 ? 11.970 17.517 6.037 1.00 85.75 194 GLN A C 1
ATOM 1580 O O . GLN A 1 194 ? 12.553 17.428 7.113 1.00 85.75 194 GLN A O 1
ATOM 1585 N N . ASP A 1 195 ? 12.477 17.027 4.898 1.00 73.81 195 ASP A N 1
ATOM 1586 C CA . ASP A 1 195 ? 13.749 16.293 4.771 1.00 73.81 195 ASP A CA 1
ATOM 1587 C C . ASP A 1 195 ? 13.897 15.155 5.799 1.00 73.81 195 ASP A C 1
ATOM 1589 O O . ASP A 1 195 ? 14.969 14.886 6.338 1.00 73.81 195 ASP A O 1
ATOM 1593 N N . ILE A 1 196 ? 12.781 14.488 6.118 1.00 76.31 196 ILE A N 1
ATOM 1594 C CA . ILE A 1 196 ? 12.780 13.402 7.098 1.00 76.31 196 ILE A CA 1
ATOM 1595 C C . ILE A 1 196 ? 13.531 12.214 6.493 1.00 76.31 196 ILE A C 1
ATOM 1597 O O . ILE A 1 196 ? 13.064 11.606 5.528 1.00 76.31 196 ILE A O 1
ATOM 1601 N N . GLU A 1 197 ? 14.673 11.835 7.065 1.00 70.62 197 GLU A N 1
ATOM 1602 C CA . GLU A 1 197 ? 15.376 10.621 6.653 1.00 70.62 197 GLU A CA 1
ATOM 1603 C C . GLU A 1 197 ? 14.591 9.380 7.100 1.00 70.62 197 GLU A C 1
ATOM 1605 O O . GLU A 1 197 ? 14.561 8.986 8.264 1.00 70.62 197 GLU A O 1
ATOM 1610 N N . ALA A 1 198 ? 13.912 8.740 6.149 1.00 74.81 198 ALA A N 1
ATOM 1611 C CA . ALA A 1 198 ? 13.283 7.449 6.380 1.00 74.81 198 ALA A CA 1
ATOM 1612 C C . ALA A 1 198 ? 14.345 6.346 6.281 1.00 74.81 198 ALA A C 1
ATOM 1614 O O . ALA A 1 198 ? 14.580 5.775 5.208 1.00 74.81 198 ALA A O 1
ATOM 1615 N N . ASP A 1 199 ? 15.030 6.075 7.389 1.00 69.38 199 ASP A N 1
ATOM 1616 C CA . ASP A 1 199 ? 16.144 5.117 7.467 1.00 69.38 199 ASP A CA 1
ATOM 1617 C C . ASP A 1 199 ? 15.718 3.663 7.266 1.00 69.38 199 ASP A C 1
ATOM 1619 O O . ASP A 1 199 ? 16.501 2.825 6.806 1.00 69.38 199 ASP A O 1
ATOM 1623 N N . ASN A 1 200 ? 14.450 3.364 7.526 1.00 73.69 200 ASN A N 1
ATOM 1624 C CA . ASN A 1 200 ? 13.882 2.032 7.411 1.00 73.69 200 ASN A CA 1
ATOM 1625 C C . ASN A 1 200 ? 12.411 2.083 6.964 1.00 73.69 200 ASN A C 1
ATOM 1627 O O . ASN A 1 200 ? 11.803 3.143 6.833 1.00 73.69 200 ASN A O 1
ATOM 1631 N N . LEU A 1 201 ? 11.847 0.901 6.716 1.00 80.62 201 LEU A N 1
ATOM 1632 C CA . LEU A 1 201 ? 10.423 0.712 6.439 1.00 80.62 201 LEU A CA 1
ATOM 1633 C C . LEU A 1 201 ? 9.609 0.551 7.738 1.00 80.62 201 LEU A C 1
ATOM 1635 O O . LEU A 1 201 ? 8.531 -0.022 7.702 1.00 80.62 201 LEU A O 1
ATOM 1639 N N . ALA A 1 202 ? 10.100 0.992 8.897 1.00 82.62 202 ALA A N 1
ATOM 1640 C CA . ALA A 1 202 ? 9.304 0.973 10.119 1.00 82.62 202 ALA A CA 1
ATOM 1641 C C . ALA A 1 202 ? 8.543 2.296 10.224 1.00 82.62 202 ALA A C 1
ATOM 1643 O O . ALA A 1 202 ? 9.150 3.361 10.314 1.00 82.62 202 ALA A O 1
ATOM 1644 N N . TYR A 1 203 ? 7.213 2.231 10.189 1.00 83.12 203 TYR A N 1
ATOM 1645 C CA . TYR A 1 203 ? 6.373 3.375 10.522 1.00 83.12 203 TYR A CA 1
ATOM 1646 C C . TYR A 1 203 ? 5.907 3.248 11.968 1.00 83.12 203 TYR A C 1
ATOM 1648 O O . TYR A 1 203 ? 5.252 2.269 12.328 1.00 83.12 203 TYR A O 1
ATOM 1656 N N . ALA A 1 204 ? 6.243 4.233 12.796 1.00 85.00 204 ALA A N 1
ATOM 1657 C CA . ALA A 1 204 ? 5.677 4.345 14.130 1.00 85.00 204 ALA A CA 1
ATOM 1658 C C . ALA A 1 204 ? 4.303 5.013 14.015 1.00 85.00 204 ALA A C 1
ATOM 1660 O O . ALA A 1 204 ? 4.212 6.233 13.879 1.00 85.00 204 ALA A O 1
ATOM 1661 N N . LEU A 1 205 ? 3.241 4.203 14.041 1.00 88.19 205 LEU A N 1
ATOM 1662 C CA . LEU A 1 205 ? 1.872 4.712 14.112 1.00 88.19 205 LEU A CA 1
ATOM 1663 C C . LEU A 1 205 ? 1.717 5.642 15.330 1.00 88.19 205 LEU A C 1
ATOM 1665 O O . LEU A 1 205 ? 2.297 5.364 16.387 1.00 88.19 205 LEU A O 1
ATOM 1669 N N . PRO A 1 206 ? 0.938 6.733 15.208 1.00 90.12 206 PRO A N 1
ATOM 1670 C CA . PRO A 1 206 ? 0.645 7.588 16.352 1.00 90.12 206 PRO A CA 1
ATOM 1671 C C . PRO A 1 206 ? -0.056 6.768 17.445 1.00 90.12 206 PRO A C 1
ATOM 1673 O O . PRO A 1 206 ? -0.779 5.835 17.113 1.00 90.12 206 PRO A O 1
ATOM 1676 N N . PRO A 1 207 ? 0.106 7.083 18.742 1.00 91.88 207 PRO A N 1
ATOM 1677 C CA . PRO A 1 207 ? -0.614 6.380 19.800 1.00 91.88 207 PRO A CA 1
ATOM 1678 C C . PRO A 1 207 ? -2.130 6.473 19.601 1.00 91.88 207 PRO A C 1
ATOM 1680 O O . PRO A 1 207 ? -2.670 7.569 19.434 1.00 91.88 207 PRO A O 1
ATOM 1683 N N . PHE A 1 208 ? -2.811 5.328 19.645 1.00 94.94 208 PHE A N 1
ATOM 1684 C CA . PHE A 1 208 ? -4.259 5.252 19.489 1.00 94.94 208 PHE A CA 1
ATOM 1685 C C . PHE A 1 208 ? -4.858 4.084 20.274 1.00 94.94 208 PHE A C 1
ATOM 1687 O O . PHE A 1 208 ? -4.166 3.136 20.651 1.00 94.94 208 PHE A O 1
ATOM 1694 N N . THR A 1 209 ? -6.165 4.152 20.497 1.00 93.94 209 THR A N 1
ATOM 1695 C CA . THR A 1 209 ? -6.990 3.070 21.040 1.00 93.94 209 THR A CA 1
ATOM 1696 C C . THR A 1 209 ? -8.198 2.835 20.139 1.00 93.94 209 THR A C 1
ATOM 1698 O O . THR A 1 209 ? -8.555 3.694 19.330 1.00 93.94 209 THR A O 1
ATOM 1701 N N . ILE A 1 210 ? -8.791 1.646 20.249 1.00 92.25 210 ILE A N 1
ATOM 1702 C CA . ILE A 1 210 ? -9.928 1.219 19.435 1.00 92.25 210 ILE A CA 1
ATOM 1703 C C . ILE A 1 210 ? -11.100 0.909 20.362 1.00 92.25 210 ILE A C 1
ATOM 1705 O O . ILE A 1 210 ? -10.935 0.187 21.345 1.00 92.25 210 ILE A O 1
ATOM 1709 N N . LEU A 1 211 ? -12.281 1.412 20.016 1.00 89.00 211 LEU A N 1
ATOM 1710 C CA . LEU A 1 211 ? -13.554 0.941 20.551 1.00 89.00 211 LEU A CA 1
ATOM 1711 C C . LEU A 1 211 ? -14.342 0.274 19.424 1.00 89.00 211 LEU A C 1
ATOM 1713 O O . LEU A 1 211 ? -14.422 0.819 18.325 1.00 89.00 211 LEU A O 1
ATOM 1717 N N . GLN A 1 212 ? -14.922 -0.895 19.684 1.00 82.00 212 GLN A N 1
ATOM 1718 C CA . GLN A 1 212 ? -15.839 -1.516 18.730 1.00 82.00 212 GLN A CA 1
ATOM 1719 C C . GLN A 1 212 ? -17.192 -0.810 18.758 1.00 82.00 212 GLN A C 1
ATOM 1721 O O . GLN A 1 212 ? -17.694 -0.449 19.825 1.00 82.00 212 GLN A O 1
ATOM 1726 N N . CYS A 1 213 ? -17.787 -0.654 17.581 1.00 75.38 213 CYS A N 1
ATOM 1727 C CA . CYS A 1 213 ? -19.160 -0.209 17.432 1.00 75.38 213 CYS A CA 1
ATOM 1728 C C . CYS A 1 213 ? -20.010 -1.326 16.836 1.00 75.38 213 CYS A C 1
ATOM 1730 O O . CYS A 1 213 ? -19.709 -1.833 15.754 1.00 75.38 213 CYS A O 1
ATOM 1732 N N . ASP A 1 214 ? -21.117 -1.632 17.509 1.00 57.81 214 ASP A N 1
ATOM 1733 C CA . ASP A 1 214 ? -22.187 -2.460 16.961 1.00 57.81 214 ASP A CA 1
ATOM 1734 C C . ASP A 1 214 ? -22.955 -1.638 15.921 1.00 57.81 214 ASP A C 1
ATOM 1736 O O . ASP A 1 214 ? -24.006 -1.053 16.189 1.00 57.81 214 ASP A O 1
ATOM 1740 N N . VAL A 1 215 ? -22.396 -1.527 14.719 1.00 55.88 215 VAL A N 1
ATOM 1741 C CA . VAL A 1 215 ? -23.167 -1.082 13.558 1.00 55.88 215 VAL A CA 1
ATOM 1742 C C . VAL A 1 215 ? -23.963 -2.295 13.094 1.00 55.88 215 VAL A C 1
ATOM 1744 O O . VAL A 1 215 ? -23.369 -3.317 12.754 1.00 55.88 215 VAL A O 1
ATOM 1747 N N . GLY A 1 216 ? -25.296 -2.211 13.139 1.00 49.50 216 GLY A N 1
ATOM 1748 C CA . GLY A 1 216 ? -26.168 -3.294 12.682 1.00 49.50 216 GLY A CA 1
ATOM 1749 C C . GLY A 1 216 ? -25.775 -3.765 11.278 1.00 49.50 216 GLY A C 1
ATOM 1750 O O . GLY A 1 216 ? -25.450 -2.949 10.417 1.00 49.50 216 GLY A O 1
ATOM 1751 N N . GLN A 1 217 ? -25.809 -5.080 11.051 1.00 49.47 217 GLN A N 1
ATOM 1752 C CA . GLN A 1 217 ? -25.450 -5.721 9.775 1.00 49.47 217 GLN A CA 1
ATOM 1753 C C . GLN A 1 217 ? -26.330 -5.295 8.582 1.00 49.47 217 GLN A C 1
ATOM 1755 O O . GLN A 1 217 ? -26.048 -5.681 7.450 1.00 49.47 217 GLN A O 1
ATOM 1760 N N . ASP A 1 218 ? -27.371 -4.491 8.811 1.00 46.88 218 ASP A N 1
ATOM 1761 C CA . ASP A 1 218 ? -28.347 -4.058 7.804 1.00 46.88 218 ASP A CA 1
ATOM 1762 C C . ASP A 1 218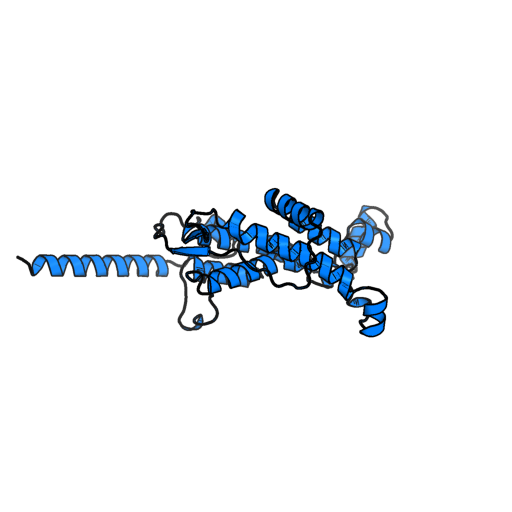 ? -27.763 -3.158 6.699 1.00 46.88 218 ASP A C 1
ATOM 1764 O O . ASP A 1 218 ? -28.417 -2.949 5.679 1.00 46.88 218 ASP A O 1
ATOM 1768 N N . ASP A 1 219 ? -26.535 -2.664 6.875 1.00 48.44 219 ASP A N 1
ATOM 1769 C CA . ASP A 1 219 ? -25.881 -1.696 5.982 1.00 48.44 219 ASP A CA 1
ATOM 1770 C C . ASP A 1 219 ? -24.592 -2.240 5.326 1.00 48.44 219 ASP A C 1
ATOM 1772 O O . ASP A 1 219 ? -23.768 -1.472 4.815 1.00 48.44 219 ASP A O 1
ATOM 1776 N N . LEU A 1 220 ? -24.408 -3.566 5.366 1.00 52.09 220 LEU A N 1
ATOM 1777 C CA . LEU A 1 220 ? -23.338 -4.276 4.665 1.00 52.09 220 LEU A CA 1
ATOM 1778 C C . LEU A 1 220 ? -23.536 -4.155 3.147 1.00 52.09 220 LEU A C 1
ATOM 1780 O O . LEU A 1 220 ? -24.614 -4.442 2.624 1.00 52.09 220 LEU A O 1
ATOM 1784 N N . GLU A 1 221 ? -22.476 -3.718 2.465 1.00 54.91 221 GLU A N 1
ATOM 1785 C CA . GLU A 1 221 ? -22.411 -3.445 1.025 1.00 54.91 221 GLU A CA 1
ATOM 1786 C C . GLU A 1 221 ? -23.231 -4.431 0.158 1.00 54.91 221 GLU A C 1
ATOM 1788 O O . GLU A 1 221 ? -23.153 -5.658 0.276 1.00 54.91 221 GLU A O 1
ATOM 1793 N N . THR A 1 222 ? -24.042 -3.864 -0.738 1.00 52.59 222 THR A N 1
ATOM 1794 C CA . THR A 1 222 ? -25.030 -4.576 -1.564 1.00 52.59 222 THR A CA 1
ATOM 1795 C C . THR A 1 222 ? -24.372 -5.579 -2.523 1.00 52.59 222 THR A C 1
ATOM 1797 O O . THR A 1 222 ? -23.200 -5.460 -2.878 1.00 52.59 222 THR A O 1
ATOM 1800 N N . GLY A 1 223 ? -25.125 -6.564 -3.037 1.00 53.00 223 GLY A N 1
ATOM 1801 C CA . GLY A 1 223 ? -24.599 -7.635 -3.908 1.00 53.00 223 GLY A CA 1
ATOM 1802 C C . GLY A 1 223 ? -23.763 -7.189 -5.126 1.00 53.00 223 GLY A C 1
ATOM 1803 O O . GLY A 1 223 ? -22.938 -7.960 -5.620 1.00 53.00 223 GLY A O 1
ATOM 1804 N N . THR A 1 224 ? -23.911 -5.944 -5.588 1.00 52.66 224 THR A N 1
ATOM 1805 C CA . THR A 1 224 ? -23.083 -5.344 -6.651 1.00 52.66 224 THR A CA 1
ATOM 1806 C C . THR A 1 224 ? -21.641 -5.099 -6.200 1.00 52.66 224 THR A C 1
ATOM 1808 O O . THR A 1 224 ? -20.703 -5.335 -6.960 1.00 52.66 224 THR A O 1
ATOM 1811 N N . GLU A 1 225 ? -21.438 -4.657 -4.963 1.00 55.72 225 GLU A N 1
ATOM 1812 C CA . GLU A 1 225 ? -20.119 -4.393 -4.387 1.00 55.72 225 GLU A CA 1
ATOM 1813 C C . GLU A 1 225 ? -19.400 -5.710 -4.078 1.00 55.72 225 GLU A C 1
ATOM 1815 O O . GLU A 1 225 ? -18.256 -5.894 -4.496 1.00 55.72 225 GLU A O 1
ATOM 1820 N N . LEU A 1 226 ? -20.110 -6.704 -3.530 1.00 55.47 226 LEU A N 1
ATOM 1821 C CA . LEU A 1 226 ? -19.605 -8.078 -3.388 1.00 55.47 226 LEU A CA 1
ATOM 1822 C C . LEU A 1 226 ? -19.180 -8.677 -4.741 1.00 55.47 226 LEU A C 1
ATOM 1824 O O . LEU A 1 226 ? -18.096 -9.257 -4.849 1.00 55.47 226 LEU A O 1
ATOM 1828 N N . PHE A 1 227 ? -19.968 -8.464 -5.801 1.00 56.69 227 PHE A N 1
ATOM 1829 C CA . PHE A 1 227 ? -19.610 -8.879 -7.161 1.00 56.69 227 PHE A CA 1
ATOM 1830 C C . PHE A 1 227 ? -18.340 -8.173 -7.672 1.00 56.69 227 PHE A C 1
ATOM 1832 O O . PHE A 1 227 ? -17.450 -8.823 -8.229 1.00 56.69 227 PHE A O 1
ATOM 1839 N N . MET A 1 228 ? -18.189 -6.868 -7.421 1.00 56.97 228 MET A N 1
ATOM 1840 C CA . MET A 1 228 ? -16.970 -6.107 -7.745 1.00 56.97 228 MET A CA 1
ATOM 1841 C C . MET A 1 228 ? -15.745 -6.584 -6.943 1.00 56.97 228 MET A C 1
ATOM 1843 O O . MET A 1 228 ? -14.613 -6.592 -7.452 1.00 56.97 228 MET A O 1
ATOM 1847 N N . LEU A 1 229 ? -15.964 -7.077 -5.723 1.00 52.97 229 LEU A N 1
ATOM 1848 C CA . LEU A 1 229 ? -14.975 -7.757 -4.884 1.00 52.97 229 LEU A CA 1
ATOM 1849 C C . LEU A 1 229 ? -14.672 -9.195 -5.361 1.00 52.97 229 LEU A C 1
ATOM 1851 O O . LEU A 1 229 ? -13.752 -9.833 -4.849 1.00 52.97 229 LEU A O 1
ATOM 1855 N N . GLY A 1 230 ? -15.351 -9.688 -6.406 1.00 52.81 230 GLY A N 1
ATOM 1856 C CA . GLY A 1 230 ? -15.196 -11.048 -6.935 1.00 52.81 230 GLY A CA 1
ATOM 1857 C C . GLY A 1 230 ? -15.773 -12.115 -6.008 1.00 52.81 230 GLY A C 1
ATOM 1858 O O . GLY A 1 230 ? -15.372 -13.275 -6.082 1.00 52.81 230 GLY A O 1
ATOM 1859 N N . MET A 1 231 ? -16.674 -11.708 -5.121 1.00 49.78 231 MET A N 1
ATOM 1860 C CA . MET A 1 231 ? -17.335 -12.551 -4.142 1.00 49.78 231 MET A CA 1
ATOM 1861 C C . MET A 1 231 ? -18.791 -12.742 -4.554 1.00 49.78 231 MET A C 1
ATOM 1863 O O . MET A 1 231 ? -19.389 -11.914 -5.241 1.00 49.78 231 MET A O 1
ATOM 1867 N N . ARG A 1 232 ? -19.367 -13.872 -4.158 1.00 49.84 232 ARG A N 1
ATOM 1868 C CA . ARG A 1 232 ? -20.815 -14.063 -4.224 1.00 49.84 232 ARG A CA 1
ATOM 1869 C C . ARG A 1 232 ? -21.396 -13.638 -2.886 1.00 49.84 232 ARG A C 1
ATOM 1871 O O . ARG A 1 232 ? -20.731 -13.804 -1.866 1.00 49.84 232 ARG A O 1
ATOM 1878 N N . GLU A 1 233 ? -22.620 -13.118 -2.906 1.00 48.88 233 GLU A N 1
ATOM 1879 C CA . GLU A 1 233 ? -23.420 -12.947 -1.694 1.00 48.88 233 GLU A CA 1
ATOM 1880 C C . GLU A 1 233 ? -23.352 -14.252 -0.895 1.00 48.88 233 GLU A C 1
ATOM 1882 O O . GLU A 1 233 ? -23.493 -15.339 -1.477 1.00 48.88 233 GLU A O 1
ATOM 1887 N N . ALA A 1 234 ? -23.005 -14.155 0.393 1.00 42.12 234 ALA A N 1
ATOM 1888 C CA . ALA A 1 234 ? -22.835 -15.331 1.227 1.00 42.12 234 ALA A CA 1
ATOM 1889 C C . ALA A 1 234 ? -24.093 -16.191 1.085 1.00 42.12 234 ALA A C 1
ATOM 1891 O O . ALA A 1 234 ? -25.217 -15.706 1.224 1.00 42.12 234 ALA A O 1
ATOM 1892 N N . ALA A 1 235 ? -23.905 -17.460 0.718 1.00 36.97 235 ALA A N 1
ATOM 1893 C CA . ALA A 1 235 ? -25.016 -18.371 0.504 1.00 36.97 235 ALA A CA 1
ATOM 1894 C C . ALA A 1 235 ? -25.969 -18.324 1.724 1.00 36.97 235 ALA A C 1
ATOM 1896 O O . ALA A 1 235 ? -25.478 -18.140 2.840 1.00 36.97 235 ALA A O 1
ATOM 1897 N N . PRO A 1 236 ? -27.290 -18.547 1.550 1.00 40.19 236 PRO A N 1
ATOM 1898 C CA . PRO A 1 236 ? -28.353 -18.389 2.564 1.00 40.19 236 PRO A CA 1
ATOM 1899 C C . PRO A 1 236 ? -28.153 -19.058 3.945 1.00 40.19 236 PRO A C 1
ATOM 1901 O O . PRO A 1 236 ? -29.013 -18.953 4.814 1.00 40.19 236 PRO A O 1
ATOM 1904 N N . ARG A 1 237 ? -27.033 -19.747 4.172 1.00 36.84 237 ARG A N 1
ATOM 1905 C CA . ARG A 1 237 ? -26.572 -20.254 5.465 1.00 36.84 237 ARG A CA 1
ATOM 1906 C C . ARG A 1 237 ? -26.232 -19.152 6.476 1.00 36.84 237 ARG A C 1
ATOM 1908 O O . ARG A 1 237 ? -26.448 -19.390 7.656 1.00 36.84 237 ARG A O 1
ATOM 1915 N N . LEU A 1 238 ? -25.752 -17.978 6.049 1.00 40.06 238 LEU A N 1
ATOM 1916 C CA . LEU A 1 238 ? -25.447 -16.870 6.973 1.00 40.06 238 LEU A CA 1
ATOM 1917 C C . LEU A 1 238 ? -26.728 -16.197 7.493 1.00 40.06 238 LEU A C 1
ATOM 1919 O O . LEU A 1 238 ? -26.868 -16.028 8.698 1.00 40.06 238 LEU A O 1
ATOM 1923 N N . ARG A 1 239 ? -27.724 -15.970 6.617 1.00 40.84 239 ARG A N 1
ATOM 1924 C CA . ARG A 1 239 ? -29.080 -15.566 7.044 1.00 40.84 239 ARG A CA 1
ATOM 1925 C C . ARG A 1 239 ? -29.709 -16.578 7.997 1.00 40.84 239 ARG A C 1
ATOM 1927 O O . ARG A 1 239 ? -30.242 -16.170 9.012 1.00 40.84 239 ARG A O 1
ATOM 1934 N N . ARG A 1 240 ? -29.591 -17.884 7.721 1.00 41.16 240 ARG A N 1
ATOM 1935 C CA . ARG A 1 240 ? -30.125 -18.913 8.629 1.00 41.16 240 ARG A CA 1
ATOM 1936 C C . ARG A 1 240 ? -29.449 -18.946 9.991 1.00 41.16 240 ARG A C 1
ATOM 1938 O O . ARG A 1 240 ? -30.160 -19.090 10.966 1.00 41.16 240 ARG A O 1
ATOM 1945 N N . LYS A 1 241 ? -28.121 -18.811 10.076 1.00 42.25 241 LYS A N 1
ATOM 1946 C CA . LYS A 1 241 ? -27.434 -18.775 11.379 1.00 42.25 241 LYS A CA 1
ATOM 1947 C C . LYS A 1 241 ? -27.840 -17.552 12.205 1.00 42.25 241 LYS A C 1
ATOM 1949 O O . LYS A 1 241 ? -28.071 -17.694 13.395 1.00 42.25 241 LYS A O 1
ATOM 1954 N N . LEU A 1 242 ? -27.982 -16.389 11.566 1.00 41.31 242 LEU A N 1
ATOM 1955 C CA . LEU A 1 242 ? -28.445 -15.162 12.225 1.00 41.31 242 LEU A CA 1
ATOM 1956 C C . LEU A 1 242 ? -29.920 -15.267 12.651 1.00 41.31 242 LEU A C 1
ATOM 1958 O O . LEU A 1 242 ? -30.264 -14.905 13.769 1.00 41.31 242 LEU A O 1
ATOM 1962 N N . GLU A 1 243 ? -30.778 -15.842 11.803 1.00 49.25 243 GLU A N 1
ATOM 1963 C CA . GLU A 1 243 ? -32.179 -16.131 12.139 1.00 49.25 243 GLU A CA 1
ATOM 1964 C C . GLU A 1 243 ? -32.300 -17.182 13.261 1.00 49.25 243 GLU A C 1
ATOM 1966 O O . GLU A 1 243 ? -33.160 -17.053 14.127 1.00 49.25 243 GLU A O 1
ATOM 1971 N N . GLU A 1 244 ? -31.444 -18.208 13.282 1.00 50.28 244 GLU A N 1
ATOM 1972 C CA . GLU A 1 244 ? -31.408 -19.238 14.330 1.00 50.28 244 GLU A CA 1
ATOM 1973 C C . GLU A 1 244 ? -30.910 -18.665 15.673 1.00 50.28 244 GLU A C 1
ATOM 1975 O O . GLU A 1 244 ? -31.518 -18.934 16.709 1.00 50.28 244 GLU A O 1
ATOM 1980 N N . GLU A 1 245 ? -29.882 -17.809 15.670 1.00 47.78 245 GLU A N 1
ATOM 1981 C CA . GLU A 1 245 ? -29.367 -17.149 16.880 1.00 47.78 245 GLU A CA 1
ATOM 1982 C C . GLU A 1 245 ? -30.353 -16.119 17.467 1.00 47.78 245 GLU A C 1
ATOM 1984 O O . GLU A 1 245 ? -30.515 -16.049 18.691 1.00 47.78 245 GLU A O 1
ATOM 1989 N N . ASP A 1 246 ? -31.071 -15.365 16.628 1.00 48.25 246 ASP A N 1
ATOM 1990 C CA . ASP A 1 246 ? -32.114 -14.432 17.078 1.00 48.25 246 ASP A CA 1
ATOM 1991 C C . ASP A 1 246 ? -33.339 -15.159 17.659 1.00 48.25 246 ASP A C 1
ATOM 1993 O O . ASP A 1 246 ? -33.921 -14.720 18.663 1.00 48.25 246 ASP A O 1
ATOM 1997 N N . VAL A 1 247 ? -33.718 -16.301 17.074 1.00 56.06 247 VAL A N 1
ATOM 1998 C CA . VAL A 1 247 ? -34.799 -17.155 17.588 1.00 56.06 247 VAL A CA 1
ATOM 1999 C C . VAL A 1 247 ? -34.419 -17.754 18.944 1.00 56.06 247 VAL A C 1
ATOM 2001 O O . VAL A 1 247 ? -35.222 -17.692 19.883 1.00 56.06 247 VAL A O 1
ATOM 2004 N N . ASP A 1 248 ? -33.187 -18.242 19.101 1.00 54.09 248 ASP A N 1
ATOM 2005 C CA . ASP A 1 248 ? -32.706 -18.807 20.365 1.00 54.09 248 ASP A CA 1
ATOM 2006 C C . ASP A 1 248 ? -32.652 -17.754 21.487 1.00 54.09 248 ASP A C 1
ATOM 2008 O O . ASP A 1 248 ? -33.072 -18.010 22.625 1.00 54.09 248 ASP A O 1
ATOM 2012 N N . GLN A 1 249 ? -32.229 -16.521 21.188 1.00 51.47 249 GLN A N 1
ATOM 2013 C CA . GLN A 1 249 ? -32.242 -15.434 22.173 1.00 51.47 249 GLN A CA 1
ATOM 2014 C C . GLN A 1 249 ? -33.662 -14.993 22.563 1.00 51.47 249 GLN A C 1
ATOM 2016 O O . GLN A 1 249 ? -33.916 -14.659 23.733 1.00 51.47 249 GLN A O 1
ATOM 2021 N N . ALA A 1 250 ? -34.603 -14.998 21.616 1.00 56.22 250 ALA A N 1
ATOM 2022 C CA . ALA A 1 250 ? -36.006 -14.691 21.876 1.00 56.22 250 ALA A CA 1
ATOM 2023 C C . ALA A 1 250 ? -36.678 -15.778 22.736 1.00 56.22 250 ALA A C 1
ATOM 2025 O O . ALA A 1 250 ? -37.386 -15.455 23.701 1.00 56.22 250 ALA A O 1
ATOM 2026 N N . GLU A 1 251 ? -36.402 -17.059 22.468 1.00 53.88 251 GLU A N 1
ATOM 2027 C CA . GLU A 1 251 ? -36.911 -18.174 23.271 1.00 53.88 251 GLU A CA 1
ATOM 2028 C C . GLU A 1 251 ? -36.388 -18.131 24.712 1.00 53.88 251 GLU A C 1
ATOM 2030 O O . GLU A 1 251 ? -37.174 -18.271 25.659 1.00 53.88 251 GLU A O 1
ATOM 2035 N N . VAL A 1 252 ? -35.094 -17.861 24.910 1.00 52.16 252 VAL A N 1
ATOM 2036 C CA . VAL A 1 252 ? -34.478 -17.765 26.245 1.00 52.16 252 VAL A CA 1
ATOM 2037 C C . VAL A 1 252 ? -35.068 -16.604 27.058 1.00 52.16 252 VAL A C 1
ATOM 2039 O O . VAL A 1 252 ? -35.345 -16.762 28.254 1.00 52.16 252 VAL A O 1
ATOM 2042 N N . LYS A 1 253 ? -35.336 -15.451 26.427 1.00 54.91 253 LYS A N 1
ATOM 2043 C CA . LYS A 1 253 ? -36.017 -14.315 27.078 1.00 54.91 253 LYS A CA 1
ATOM 2044 C C . LYS A 1 253 ? -37.475 -14.638 27.427 1.00 54.91 253 LYS A C 1
ATOM 2046 O O . LYS A 1 253 ? -37.942 -14.235 28.495 1.00 54.91 253 LYS A O 1
ATOM 2051 N N . SER A 1 254 ? -38.186 -15.390 26.582 1.00 55.84 254 SER A N 1
ATOM 2052 C CA . SER A 1 254 ? -39.578 -15.789 26.844 1.00 55.84 254 SER A CA 1
ATOM 2053 C C . SER A 1 254 ? -39.697 -16.756 28.034 1.00 55.84 254 SER A C 1
ATOM 2055 O O . SER A 1 254 ? -40.547 -16.566 28.906 1.00 55.84 254 SER A O 1
ATOM 2057 N N . ARG A 1 255 ? -38.779 -17.729 28.140 1.00 53.41 255 ARG A N 1
ATOM 2058 C CA . ARG A 1 255 ? -38.758 -18.730 29.219 1.00 53.41 255 ARG A CA 1
ATOM 2059 C C . ARG A 1 255 ? -38.372 -18.136 30.571 1.00 53.41 255 ARG A C 1
ATOM 2061 O O . ARG A 1 255 ? -38.891 -18.579 31.593 1.00 53.41 255 ARG A O 1
ATOM 2068 N N . LYS A 1 256 ? -37.510 -17.112 30.599 1.00 50.84 256 LYS A N 1
ATOM 2069 C CA . LYS A 1 256 ? -37.216 -16.360 31.832 1.00 50.84 256 LYS A CA 1
ATOM 2070 C C . LYS A 1 256 ? -38.438 -15.587 32.335 1.00 50.84 256 LYS A C 1
ATOM 2072 O O . LYS A 1 256 ? -38.773 -15.699 33.507 1.00 50.84 256 LYS A O 1
ATOM 2077 N N . ARG A 1 257 ? -39.177 -14.913 31.446 1.00 56.09 257 ARG A N 1
ATOM 2078 C CA . ARG A 1 257 ? -40.384 -14.144 31.816 1.00 56.09 257 ARG A CA 1
ATOM 2079 C C . ARG A 1 257 ? -41.551 -15.001 32.314 1.00 56.09 257 ARG A C 1
ATOM 2081 O O . ARG A 1 257 ? -42.389 -14.499 33.055 1.00 56.09 257 ARG A O 1
ATOM 2088 N N . GLN A 1 258 ? -41.626 -16.271 31.918 1.00 52.19 258 GLN A N 1
ATOM 2089 C CA . GLN A 1 258 ? -42.645 -17.205 32.415 1.00 52.19 258 GLN A CA 1
ATOM 2090 C C . GLN A 1 258 ? -42.298 -17.839 33.769 1.00 52.19 258 GLN A C 1
ATOM 2092 O O . GLN A 1 258 ? -43.190 -18.366 34.419 1.00 52.19 258 GLN A O 1
ATOM 2097 N N . ARG A 1 259 ? -41.033 -17.791 34.206 1.00 54.38 259 ARG A N 1
ATOM 2098 C CA . ARG A 1 259 ? -40.604 -18.303 35.522 1.00 54.38 259 ARG A CA 1
ATOM 2099 C C . ARG A 1 259 ? -40.693 -17.267 36.646 1.00 54.38 259 ARG A C 1
ATOM 2101 O O . ARG A 1 259 ? -40.510 -17.623 37.803 1.00 54.38 259 ARG A O 1
ATOM 2108 N N . GLU A 1 260 ? -40.956 -16.009 36.305 1.00 52.34 260 GLU A N 1
ATOM 2109 C CA . GLU A 1 260 ? -41.068 -14.878 37.240 1.00 52.34 260 GLU A CA 1
ATOM 2110 C C . GLU A 1 260 ? -42.531 -14.467 37.521 1.00 52.34 260 GLU A C 1
ATOM 2112 O O . GLU A 1 260 ? -42.773 -13.434 38.144 1.00 52.34 260 GLU A O 1
ATOM 2117 N N . LYS A 1 261 ? -43.508 -15.263 37.069 1.00 43.94 261 LYS A N 1
ATOM 2118 C CA . LYS A 1 261 ? -44.939 -15.130 37.387 1.00 43.94 261 LYS A CA 1
ATOM 2119 C C . LYS A 1 261 ? -45.436 -16.381 38.091 1.00 43.94 261 LYS A C 1
ATOM 2121 O O . LYS A 1 261 ? -46.311 -16.222 38.966 1.00 43.94 261 LYS A O 1
#

Sequence (261 aa):
MNLLAAFFFRTMVLGDVEDLDTGHVPNVTTTAGLSDFLIFACGIELQNCLCVSSYRPTQDPVLIEMLTHKNVLSPEEALWKYDVSSMAHETRVHNIASRARVRVTLRELFRHIVVIDGAGVVQEPWTFLYIPTLAWFIHALKGYYKRSFREDSLKAKEVPEIHVPDSSLFHRQLEWASRRWPELKNQVDYLEQQDIEADNLAYALPPFTILQCDVGQDDLETGTELFMLGMREAAPRLRRKLEEEDVDQAEVKSRKRQREK

Secondary structure (DSSP, 8-state):
-HHHHHHHIIIIIS----GGGTTTS--TTSHHHHHHHHHHHHHHHHHHHH-GGGGSBP--HHHHHHHHHTTT--HHHHHHHHT-BSS-HHHHHHHHHHHHHHHHHHHHHHHSEEEEETTS-EE-HIIIIIHHHHHHHHHHHHHHHHHHTSHHHHHHHT--GGGSPPHHHHHHHHHHHHTTSHHHHHHHHHHHHTT----SS---PPPEEEEE----GGGS--HHHHHHTT-PPPPTHHHHHHHHHHHHHHHHHHHHHHH--

Organism: NCBI:txid2828524